Protein AF-A0A7V2VJW3-F1 (afdb_monomer)

Secondary structure (DSSP, 8-state):
-HHHHHHHH-TTTTSSS-HHHHHHHHHHHHHHHTT--PPP----PPPP-----------------------------HHHHHHHHHHHHHHHTT-EEESSPPPEEPTTS-EE--SEEEEETTEEEEEEE--S-S-HHHHHHHHHHHHHHHTSEEEEEESSHHHHHHHHHHHHHHHTTS-EEEEEEETTGGG--SS----EEEEE--

Solvent-accessible surface area (backbone atoms only — not comparable to full-atom values): 13023 Å² total; per-residue (Å²): 107,70,70,54,54,48,52,74,76,39,89,67,66,73,82,75,52,53,74,66,58,54,49,54,56,53,52,56,56,57,63,70,66,71,77,80,73,83,85,81,85,84,85,79,85,82,82,88,85,82,89,86,80,87,87,88,82,87,86,83,83,91,75,93,70,96,70,84,68,74,80,71,76,81,75,71,54,71,65,56,55,50,49,52,53,52,48,51,43,41,44,76,70,69,45,54,68,41,75,75,42,74,68,42,70,42,98,88,65,51,74,44,65,50,60,26,31,36,52,56,93,96,42,82,37,56,30,41,69,47,78,78,81,62,57,69,70,61,48,52,53,50,51,50,51,41,28,67,73,47,73,26,47,39,36,41,39,12,72,36,70,70,48,35,56,50,53,50,52,52,51,50,62,70,50,60,82,56,59,36,37,41,33,35,35,29,67,74,71,59,82,69,80,78,91,71,79,73,54,50,77,46,76,46,76,122

Structure (mmCIF, N/CA/C/O backbone):
data_AF-A0A7V2VJW3-F1
#
_entry.id   AF-A0A7V2VJW3-F1
#
loop_
_atom_site.group_PDB
_atom_site.id
_atom_site.type_symbol
_atom_site.label_atom_id
_atom_site.label_alt_id
_atom_site.label_comp_id
_atom_site.label_asym_id
_atom_site.label_entity_id
_atom_site.label_seq_id
_atom_site.pdbx_PDB_ins_code
_atom_site.Cartn_x
_atom_site.Cartn_y
_atom_site.Cartn_z
_atom_site.occupancy
_atom_site.B_iso_or_equiv
_atom_site.auth_seq_id
_atom_site.auth_comp_id
_atom_site.auth_asym_id
_atom_site.auth_atom_id
_atom_site.pdbx_PDB_model_num
ATOM 1 N N . GLU A 1 1 ? 28.016 -28.783 -0.903 1.00 55.16 1 GLU A N 1
ATOM 2 C CA . GLU A 1 1 ? 29.366 -29.259 -1.292 1.00 55.16 1 GLU A CA 1
ATOM 3 C C . GLU A 1 1 ? 30.534 -28.513 -0.651 1.00 55.16 1 GLU A C 1
ATOM 5 O O . GLU A 1 1 ? 31.214 -29.123 0.153 1.00 55.16 1 GLU A O 1
ATOM 10 N N . GLU A 1 2 ? 30.824 -27.236 -0.925 1.00 49.72 2 GLU A N 1
ATOM 11 C CA . GLU A 1 2 ? 32.024 -26.591 -0.331 1.00 49.72 2 GLU A CA 1
ATOM 12 C C . GLU A 1 2 ? 31.838 -26.162 1.141 1.00 49.72 2 GLU A C 1
ATOM 14 O O . GLU A 1 2 ? 32.773 -26.220 1.934 1.00 49.72 2 GLU A O 1
ATOM 19 N N . VAL A 1 3 ? 30.599 -25.853 1.539 1.00 51.72 3 VAL A N 1
ATOM 20 C CA . VAL A 1 3 ? 30.203 -25.687 2.952 1.00 51.72 3 VAL A CA 1
ATOM 21 C C . VAL A 1 3 ? 30.288 -27.022 3.705 1.00 51.72 3 VAL A C 1
ATOM 23 O O . VAL A 1 3 ? 30.695 -27.053 4.864 1.00 51.72 3 VAL A O 1
ATOM 26 N N . ASP A 1 4 ? 30.002 -28.139 3.029 1.00 52.81 4 ASP A N 1
ATOM 27 C CA . ASP A 1 4 ? 30.165 -29.483 3.598 1.00 52.81 4 ASP A CA 1
ATOM 28 C C . ASP A 1 4 ? 31.645 -29.878 3.691 1.00 52.81 4 ASP A C 1
ATOM 30 O O . ASP A 1 4 ? 32.065 -30.449 4.692 1.00 52.81 4 ASP A O 1
ATOM 34 N N . ARG A 1 5 ? 32.481 -29.477 2.721 1.00 53.25 5 ARG A N 1
ATOM 35 C CA . ARG A 1 5 ? 33.945 -29.642 2.801 1.00 53.25 5 ARG A CA 1
ATOM 36 C C . ARG A 1 5 ? 34.569 -28.818 3.935 1.00 53.25 5 ARG A C 1
ATOM 38 O O . ARG A 1 5 ? 35.512 -29.291 4.567 1.00 53.25 5 ARG A O 1
ATOM 45 N N . LEU A 1 6 ? 34.041 -27.626 4.232 1.00 51.75 6 LEU A N 1
ATOM 46 C CA . LEU A 1 6 ? 34.474 -26.807 5.376 1.00 51.75 6 LEU A CA 1
ATOM 47 C C . LEU A 1 6 ? 34.049 -27.408 6.724 1.00 51.75 6 LEU A C 1
ATOM 49 O O . LEU A 1 6 ? 34.832 -27.376 7.671 1.00 51.75 6 LEU A O 1
ATOM 53 N N . ARG A 1 7 ? 32.865 -28.032 6.798 1.00 52.97 7 ARG A N 1
ATOM 54 C CA . ARG A 1 7 ? 32.412 -28.770 7.992 1.00 52.97 7 ARG A CA 1
ATOM 55 C C . ARG A 1 7 ? 33.291 -29.981 8.312 1.00 52.97 7 ARG A C 1
ATOM 57 O O . ARG A 1 7 ? 33.519 -30.259 9.483 1.00 52.97 7 ARG A O 1
ATOM 64 N N . VAL A 1 8 ? 33.815 -30.666 7.293 1.00 55.94 8 VAL A N 1
ATOM 65 C CA . VAL A 1 8 ? 34.663 -31.861 7.466 1.00 55.94 8 VAL A CA 1
ATOM 66 C C . VAL A 1 8 ? 36.095 -31.518 7.910 1.00 55.94 8 VAL A C 1
ATOM 68 O O . VAL A 1 8 ? 36.718 -32.313 8.606 1.00 55.94 8 VAL A O 1
ATOM 71 N N . ARG A 1 9 ? 36.637 -30.343 7.550 1.00 52.22 9 ARG A N 1
ATOM 72 C CA . ARG A 1 9 ? 38.047 -29.989 7.832 1.00 52.22 9 ARG A CA 1
ATOM 73 C C . ARG A 1 9 ? 38.302 -29.218 9.128 1.00 52.22 9 ARG A C 1
ATOM 75 O O . ARG A 1 9 ? 39.445 -29.186 9.574 1.00 52.22 9 ARG A O 1
ATOM 82 N N . SER A 1 10 ? 37.305 -28.579 9.735 1.00 51.12 10 SER A N 1
ATOM 83 C CA . SER A 1 10 ? 37.481 -27.886 11.021 1.00 51.12 10 SER A CA 1
ATOM 84 C C . SER A 1 10 ? 36.132 -27.655 11.704 1.00 51.12 10 SER A C 1
ATOM 86 O O . SER A 1 10 ? 35.443 -26.689 11.368 1.00 51.12 10 SER A O 1
ATOM 88 N N . PRO A 1 11 ? 35.752 -28.483 12.695 1.00 52.34 11 PRO A N 1
ATOM 89 C CA . PRO A 1 11 ? 34.442 -28.395 13.345 1.00 52.34 11 PRO A CA 1
ATOM 90 C C . PRO A 1 11 ? 34.218 -27.097 14.148 1.00 52.34 11 PRO A C 1
ATOM 92 O O . PRO A 1 11 ? 33.117 -26.868 14.634 1.00 52.34 11 PRO A O 1
ATOM 95 N N . GLN A 1 12 ? 35.223 -26.218 14.253 1.00 54.41 12 GLN A N 1
ATOM 96 C CA . GLN A 1 12 ? 35.145 -24.927 14.951 1.00 54.41 12 GLN A CA 1
ATOM 97 C C . GLN A 1 12 ? 35.196 -23.697 14.013 1.00 54.41 12 GLN A C 1
ATOM 99 O O . GLN A 1 12 ? 35.083 -22.565 14.473 1.00 54.41 12 GLN A O 1
ATOM 104 N N . GLY A 1 13 ? 35.319 -23.879 12.690 1.00 53.09 13 GLY A N 1
ATOM 105 C CA . GLY A 1 13 ? 35.619 -22.778 11.756 1.00 53.09 13 GLY A CA 1
ATOM 106 C C . GLY A 1 13 ? 34.454 -21.850 11.378 1.00 53.09 13 GLY A C 1
ATOM 107 O O . GLY A 1 13 ? 34.692 -20.773 10.842 1.00 53.09 13 GLY A O 1
ATOM 108 N N . LEU A 1 14 ? 33.200 -22.234 11.648 1.00 53.62 14 LEU A N 1
ATOM 109 C CA . LEU A 1 14 ? 32.018 -21.424 11.295 1.00 53.62 14 LEU A CA 1
ATOM 110 C C . LEU A 1 14 ? 31.502 -20.546 12.444 1.00 53.62 14 LEU A C 1
ATOM 112 O O . LEU A 1 14 ? 30.757 -19.608 12.187 1.00 53.62 14 LEU A O 1
ATOM 116 N N . ALA A 1 15 ? 31.917 -20.810 13.687 1.00 54.72 15 ALA A N 1
ATOM 117 C CA . ALA A 1 15 ? 31.551 -19.994 14.849 1.00 54.72 15 ALA A CA 1
ATOM 118 C C . ALA A 1 15 ? 32.454 -18.757 15.025 1.00 54.72 15 ALA A C 1
ATOM 120 O O . ALA A 1 15 ? 32.106 -17.838 15.758 1.00 54.72 15 ALA A O 1
ATOM 121 N N . ALA A 1 16 ? 33.607 -18.726 14.347 1.00 56.53 16 ALA A N 1
ATOM 122 C CA . ALA A 1 16 ? 34.575 -17.630 14.421 1.00 56.53 16 ALA A CA 1
ATOM 123 C C . ALA A 1 16 ? 34.369 -16.549 13.344 1.00 56.53 16 ALA A C 1
ATOM 125 O O . ALA A 1 16 ? 35.052 -15.526 13.360 1.00 56.53 16 ALA A O 1
ATOM 126 N N . LEU A 1 17 ? 33.457 -16.770 12.391 1.00 60.94 17 LEU A N 1
ATOM 127 C CA . LEU A 1 17 ? 33.179 -15.809 11.330 1.00 60.94 17 LEU A CA 1
ATOM 128 C C . LEU A 1 17 ? 32.019 -14.912 11.739 1.00 60.94 17 LEU A C 1
ATOM 130 O O . LEU A 1 17 ? 30.907 -15.372 11.995 1.00 60.94 17 LEU A O 1
ATOM 134 N N . SER A 1 18 ? 32.279 -13.610 11.762 1.00 63.97 18 SER A N 1
ATOM 135 C CA . SER A 1 18 ? 31.223 -12.622 11.936 1.00 63.97 18 SER A CA 1
ATOM 136 C C . SER A 1 18 ? 30.212 -12.711 10.779 1.00 63.97 18 SER A C 1
ATOM 138 O O . SER A 1 18 ? 30.591 -13.043 9.648 1.00 63.97 18 SER A O 1
ATOM 140 N N . PRO A 1 19 ? 28.935 -12.350 11.004 1.00 60.94 19 PRO A N 1
ATOM 141 C CA . PRO A 1 19 ? 27.907 -12.343 9.958 1.00 60.94 19 PRO A CA 1
ATOM 142 C C . PRO A 1 19 ? 28.321 -11.589 8.681 1.00 60.94 19 PRO A C 1
ATOM 14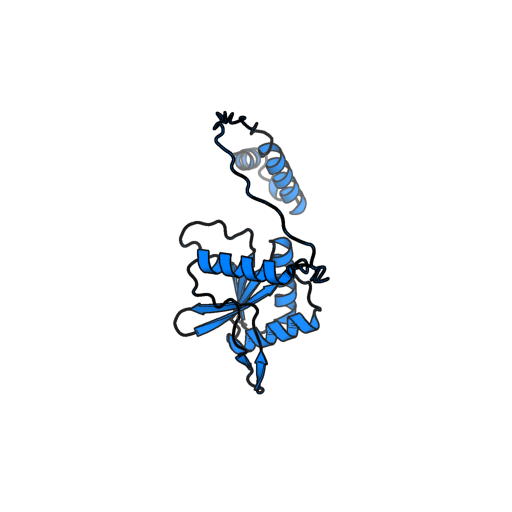4 O O . PRO A 1 19 ? 27.958 -11.982 7.574 1.00 60.94 19 PRO A O 1
ATOM 147 N N . ARG A 1 20 ? 29.158 -10.552 8.820 1.00 61.50 20 ARG A N 1
ATOM 148 C CA . ARG A 1 20 ? 29.709 -9.773 7.703 1.00 61.50 20 ARG A CA 1
ATOM 149 C C . ARG A 1 20 ? 30.693 -10.572 6.842 1.00 61.50 20 ARG A C 1
ATOM 151 O O . ARG A 1 20 ? 30.644 -10.486 5.622 1.00 61.50 20 ARG A O 1
ATOM 158 N N . GLN A 1 21 ? 31.539 -11.398 7.455 1.00 63.75 21 GLN A N 1
ATOM 159 C CA . GLN A 1 21 ? 32.491 -12.248 6.728 1.00 63.75 21 GLN A CA 1
ATOM 160 C C . GLN A 1 21 ? 31.788 -13.372 5.960 1.00 63.75 21 GLN A C 1
ATOM 162 O O . GLN A 1 21 ? 32.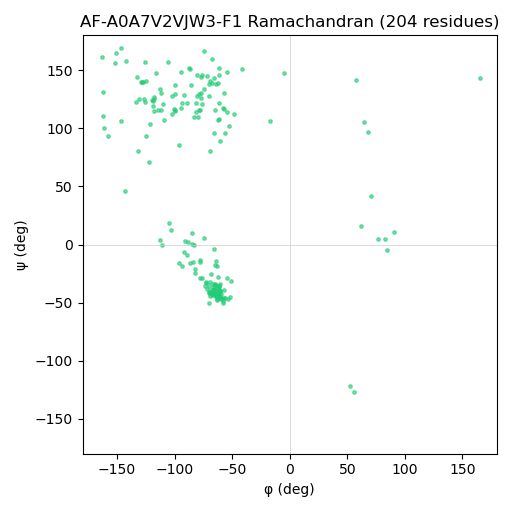232 -13.757 4.880 1.00 63.75 21 GLN A O 1
ATOM 167 N N . ILE A 1 22 ? 30.667 -13.869 6.491 1.00 63.50 22 ILE A N 1
ATOM 168 C CA . ILE A 1 22 ? 29.818 -14.845 5.798 1.00 63.50 22 ILE A CA 1
ATOM 169 C C . ILE A 1 22 ? 29.161 -14.192 4.574 1.00 63.50 22 ILE A C 1
ATOM 171 O O . ILE A 1 22 ? 29.177 -14.776 3.490 1.00 63.50 22 ILE A O 1
ATOM 175 N N . ALA A 1 23 ? 28.650 -12.966 4.717 1.00 59.38 23 ALA A N 1
ATOM 176 C CA . ALA A 1 23 ? 28.065 -12.212 3.609 1.00 59.38 23 ALA A CA 1
ATOM 177 C C . ALA A 1 23 ? 29.085 -11.945 2.484 1.00 59.38 23 ALA A C 1
ATOM 179 O O . ALA A 1 23 ? 28.797 -12.224 1.318 1.00 59.38 23 ALA A O 1
ATOM 180 N N . ASP A 1 24 ? 30.303 -11.511 2.822 1.00 62.59 24 ASP A N 1
ATOM 181 C CA . ASP A 1 24 ? 31.367 -11.259 1.838 1.00 62.59 24 ASP A CA 1
ATOM 182 C C . ASP A 1 24 ? 31.760 -12.520 1.050 1.00 62.59 24 ASP A C 1
ATOM 184 O O . ASP A 1 24 ? 32.062 -12.449 -0.146 1.00 62.59 24 ASP A O 1
ATOM 188 N N . LEU A 1 25 ? 31.739 -13.689 1.697 1.00 65.94 25 LEU A N 1
ATOM 189 C CA . LEU A 1 25 ? 32.038 -14.967 1.050 1.00 65.94 25 LEU A CA 1
ATOM 190 C C . LEU A 1 25 ? 30.967 -15.342 0.009 1.00 65.94 25 LEU A C 1
ATOM 192 O O . LEU A 1 25 ? 31.290 -15.836 -1.074 1.00 65.94 25 LEU A O 1
ATOM 196 N N . VAL A 1 26 ? 29.695 -15.077 0.319 1.00 62.69 26 VAL A N 1
ATOM 197 C CA . VAL A 1 26 ? 28.559 -15.336 -0.580 1.00 62.69 26 VAL A CA 1
ATOM 198 C C . VAL A 1 26 ? 28.582 -14.382 -1.779 1.00 62.69 26 VAL A C 1
ATOM 200 O O . VAL A 1 26 ? 28.410 -14.827 -2.917 1.00 62.69 26 VAL A O 1
ATOM 203 N N . ILE A 1 27 ? 28.883 -13.100 -1.550 1.00 66.75 27 ILE A N 1
ATOM 204 C CA . ILE A 1 27 ? 28.949 -12.070 -2.600 1.00 66.75 27 ILE A CA 1
ATOM 205 C C . ILE A 1 27 ? 30.045 -12.390 -3.629 1.00 66.75 27 ILE A C 1
ATOM 207 O O . ILE A 1 27 ? 29.788 -12.358 -4.835 1.00 66.75 27 ILE A O 1
ATOM 211 N N . ARG A 1 28 ? 31.250 -12.786 -3.190 1.00 57.19 28 ARG A N 1
ATOM 212 C CA . ARG A 1 28 ? 32.343 -13.143 -4.119 1.00 57.19 28 ARG A CA 1
ATOM 213 C C . ARG A 1 28 ? 31.998 -14.336 -5.013 1.00 57.19 28 ARG A C 1
ATOM 215 O O . ARG A 1 28 ? 32.378 -14.358 -6.181 1.00 57.19 28 ARG A O 1
ATOM 222 N N . LYS A 1 29 ? 31.253 -15.322 -4.503 1.00 53.97 29 LYS A N 1
ATOM 223 C CA . LYS A 1 29 ? 30.859 -16.507 -5.285 1.00 53.97 29 LYS A CA 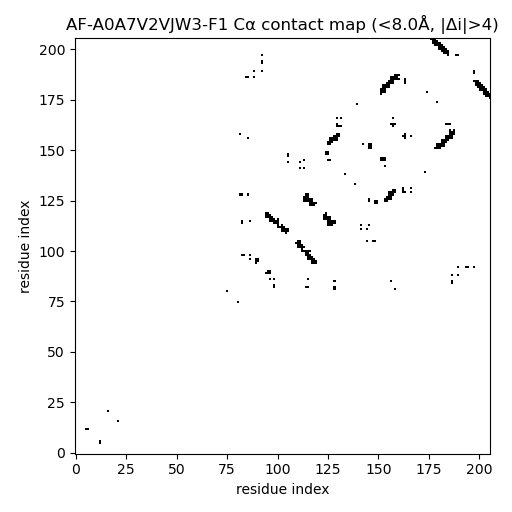1
ATOM 224 C C . LYS A 1 29 ? 29.785 -16.194 -6.330 1.00 53.97 29 LYS A C 1
ATOM 226 O O . LYS A 1 29 ? 29.806 -16.791 -7.406 1.00 53.97 29 LYS A O 1
ATOM 231 N N . ALA A 1 30 ? 28.887 -15.250 -6.044 1.00 53.22 30 ALA A N 1
ATOM 232 C CA . ALA A 1 30 ? 27.904 -14.771 -7.014 1.00 53.22 30 ALA A CA 1
ATOM 233 C C . ALA A 1 30 ? 28.578 -14.038 -8.188 1.00 53.22 30 ALA A C 1
ATOM 235 O O . ALA A 1 30 ? 28.223 -14.279 -9.339 1.00 53.22 30 ALA A O 1
ATOM 236 N N . ALA A 1 31 ? 29.621 -13.243 -7.920 1.00 49.44 31 ALA A N 1
ATOM 237 C CA . ALA A 1 31 ? 30.374 -12.534 -8.957 1.00 49.44 31 ALA A CA 1
ATOM 238 C C . ALA A 1 31 ? 31.127 -13.476 -9.922 1.00 49.44 31 ALA A C 1
ATOM 240 O O . ALA A 1 31 ? 31.192 -13.206 -11.119 1.00 49.44 31 ALA A O 1
ATOM 241 N N . HIS A 1 32 ? 31.632 -14.620 -9.442 1.00 49.03 32 HIS A N 1
ATOM 242 C CA . HIS A 1 32 ? 32.326 -15.605 -10.288 1.00 49.03 32 HIS A CA 1
ATOM 243 C C . HIS A 1 32 ? 31.401 -16.489 -11.143 1.00 49.03 32 HIS A C 1
ATOM 245 O O . HIS A 1 32 ? 31.885 -17.152 -12.058 1.00 49.03 32 HIS A O 1
ATOM 251 N N . ARG A 1 33 ? 30.086 -16.519 -10.880 1.00 47.19 33 ARG A N 1
ATOM 252 C CA . ARG A 1 33 ? 29.124 -17.274 -11.709 1.00 47.19 33 ARG A CA 1
ATOM 253 C C . ARG A 1 33 ? 28.595 -16.486 -12.909 1.00 47.19 33 ARG A C 1
ATOM 255 O O . ARG A 1 33 ? 28.070 -17.101 -13.831 1.00 47.19 33 ARG A O 1
ATOM 262 N N . SER A 1 34 ? 28.764 -15.166 -12.929 1.00 45.84 34 SER A N 1
ATOM 263 C CA . SER A 1 34 ? 28.166 -14.292 -13.949 1.00 45.84 34 SER A CA 1
ATOM 264 C C . SER A 1 34 ? 29.042 -14.043 -15.185 1.00 45.84 34 SER A C 1
ATOM 266 O O . SER A 1 34 ? 28.630 -13.303 -16.070 1.00 45.84 34 SER A O 1
ATOM 268 N N . THR A 1 35 ? 30.229 -14.650 -15.294 1.00 42.62 35 THR A N 1
ATOM 269 C CA . THR A 1 35 ? 31.164 -14.412 -16.417 1.00 42.62 35 THR A CA 1
ATOM 270 C C . THR A 1 35 ? 31.195 -15.514 -17.481 1.00 42.62 35 THR A C 1
ATOM 272 O O . THR A 1 35 ? 32.060 -15.495 -18.351 1.00 42.62 35 THR A O 1
ATOM 275 N N . SER A 1 36 ? 30.242 -16.451 -17.482 1.00 41.31 36 SER A N 1
ATOM 276 C CA . SER A 1 36 ? 30.166 -17.519 -18.491 1.00 41.31 36 SER A CA 1
ATOM 277 C C . SER A 1 36 ? 28.828 -17.522 -19.233 1.00 41.31 36 SER A C 1
ATOM 279 O O . SER A 1 36 ? 28.016 -18.427 -19.063 1.00 41.31 36 SER A O 1
ATOM 281 N N . SER A 1 37 ? 28.599 -16.525 -20.085 1.00 35.69 37 SER A N 1
ATOM 282 C CA . SER A 1 37 ? 27.633 -16.642 -21.183 1.00 35.69 37 SER A CA 1
ATOM 283 C C . SER A 1 37 ? 27.970 -15.616 -22.261 1.00 35.69 37 SER A C 1
ATOM 285 O O . SER A 1 37 ? 27.562 -14.459 -22.185 1.00 35.69 37 SER A O 1
ATOM 287 N N . ALA A 1 38 ? 28.750 -16.033 -23.255 1.00 38.34 38 ALA A N 1
ATOM 288 C CA . ALA A 1 38 ? 28.971 -15.250 -24.464 1.00 38.34 38 ALA A CA 1
ATOM 289 C C . ALA A 1 38 ? 27.664 -15.165 -25.285 1.00 38.34 38 ALA A C 1
ATOM 291 O O . ALA A 1 38 ? 26.962 -16.173 -25.398 1.00 38.34 38 ALA A O 1
ATOM 292 N N . PRO A 1 39 ? 27.318 -14.008 -25.874 1.00 37.09 39 PRO A N 1
ATOM 293 C CA . PRO A 1 39 ? 26.146 -13.896 -26.732 1.00 37.09 39 PRO A CA 1
ATOM 294 C C . PRO A 1 39 ? 26.430 -14.448 -28.139 1.00 37.09 39 PRO A C 1
ATOM 296 O O . PRO A 1 39 ? 27.404 -14.077 -28.792 1.00 37.09 39 PRO A O 1
ATOM 299 N N . VAL A 1 40 ? 25.543 -15.324 -28.614 1.00 37.47 40 VAL A N 1
ATOM 300 C CA . VAL A 1 40 ? 25.476 -15.795 -30.006 1.00 37.47 40 VAL A CA 1
ATOM 301 C C . VAL A 1 40 ? 24.824 -14.699 -30.866 1.00 37.47 40 VAL A C 1
ATOM 303 O O . VAL A 1 40 ? 23.717 -14.273 -30.531 1.00 37.47 40 VAL A O 1
ATOM 306 N N . PRO A 1 41 ? 25.433 -14.233 -31.974 1.00 38.06 41 PRO A N 1
ATOM 307 C CA . PRO A 1 41 ? 24.783 -13.278 -32.865 1.00 38.06 41 PRO A CA 1
ATOM 308 C C . PRO A 1 41 ? 23.780 -13.994 -33.781 1.00 38.06 41 PRO A C 1
ATOM 310 O O . PRO A 1 41 ? 24.155 -14.807 -34.627 1.00 38.06 41 PRO A O 1
ATOM 313 N N . ILE A 1 42 ? 22.492 -13.672 -33.638 1.00 36.81 42 ILE A N 1
ATOM 314 C CA . ILE A 1 42 ? 21.457 -14.076 -34.597 1.00 36.81 42 ILE A CA 1
ATOM 315 C C . ILE A 1 42 ? 21.497 -13.104 -35.780 1.00 36.81 42 ILE A C 1
ATOM 31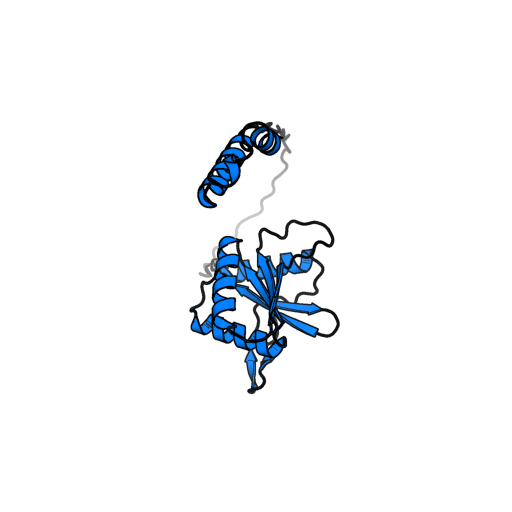7 O O . ILE A 1 42 ? 21.209 -11.916 -35.655 1.00 36.81 42 ILE A O 1
ATOM 321 N N . ARG A 1 43 ? 21.874 -13.643 -36.939 1.00 35.47 43 ARG A N 1
ATOM 322 C CA . ARG A 1 43 ? 21.889 -12.990 -38.249 1.00 35.47 43 ARG A CA 1
ATOM 323 C C . ARG A 1 43 ? 20.484 -13.064 -38.855 1.00 35.47 43 ARG A C 1
ATOM 325 O O . ARG A 1 43 ? 20.050 -14.142 -39.248 1.00 35.47 43 ARG A O 1
ATOM 332 N N . MET A 1 44 ? 19.779 -11.936 -38.938 1.00 34.25 44 MET A N 1
ATOM 333 C CA . MET A 1 44 ? 18.556 -11.808 -39.739 1.00 34.25 44 MET A CA 1
ATOM 334 C C . MET A 1 44 ? 18.880 -11.072 -41.038 1.00 34.25 44 MET A C 1
ATOM 336 O O . MET A 1 44 ? 19.204 -9.887 -41.030 1.00 34.25 44 MET A O 1
ATOM 340 N N . GLU A 1 45 ? 18.800 -11.791 -42.155 1.00 32.12 45 GLU A N 1
ATOM 341 C CA . GLU A 1 45 ? 18.861 -11.207 -43.492 1.00 32.12 45 GLU A CA 1
ATOM 342 C C . GLU A 1 45 ? 17.485 -10.644 -43.871 1.00 32.12 45 GLU A C 1
ATOM 344 O O . GLU A 1 45 ? 16.494 -11.373 -43.913 1.00 32.12 45 GLU A O 1
ATOM 349 N N . ALA A 1 46 ? 17.424 -9.345 -44.164 1.00 33.94 46 ALA A N 1
ATOM 350 C CA . ALA A 1 46 ? 16.263 -8.710 -44.775 1.00 33.94 46 ALA A CA 1
ATOM 351 C C . ALA A 1 46 ? 16.461 -8.670 -46.298 1.00 33.94 46 ALA A C 1
ATOM 353 O O . ALA A 1 46 ? 17.394 -8.042 -46.797 1.00 33.94 46 ALA A O 1
ATOM 354 N N . ARG A 1 47 ? 15.580 -9.349 -47.044 1.00 34.09 47 ARG A N 1
ATOM 355 C CA . ARG A 1 47 ? 15.462 -9.194 -48.502 1.00 34.09 47 ARG A CA 1
ATOM 356 C C . ARG A 1 47 ? 14.517 -8.034 -48.857 1.00 34.09 47 ARG A C 1
ATOM 358 O O . ARG A 1 47 ? 13.590 -7.760 -48.094 1.00 34.09 47 ARG A O 1
ATOM 365 N N . PRO A 1 48 ? 14.731 -7.370 -50.008 1.00 40.31 48 PRO A N 1
ATOM 366 C CA . PRO A 1 48 ? 14.119 -6.087 -50.333 1.00 40.31 48 PRO A CA 1
ATOM 367 C C . PRO A 1 48 ? 12.753 -6.251 -51.010 1.00 40.31 48 PRO A C 1
ATOM 369 O O . PRO A 1 48 ? 12.522 -7.215 -51.742 1.00 40.31 48 PRO A O 1
ATOM 372 N N . ARG A 1 49 ? 11.869 -5.265 -50.831 1.00 34.72 49 ARG A N 1
ATOM 373 C CA . ARG A 1 49 ? 10.676 -5.085 -51.668 1.00 34.72 49 ARG A CA 1
ATOM 374 C C . ARG A 1 49 ? 10.851 -3.841 -52.531 1.00 34.72 49 ARG A C 1
ATOM 376 O O . ARG A 1 49 ? 11.077 -2.750 -52.020 1.00 34.72 49 ARG A O 1
ATOM 383 N N . ALA A 1 50 ? 10.791 -4.060 -53.839 1.00 32.97 50 ALA A N 1
ATOM 384 C CA . ALA A 1 50 ? 10.884 -3.045 -54.870 1.00 32.97 50 ALA A CA 1
ATOM 385 C C . ALA A 1 50 ? 9.550 -2.306 -55.082 1.00 32.97 50 ALA A C 1
ATOM 387 O O . ALA A 1 50 ? 8.476 -2.888 -54.946 1.00 32.97 50 ALA A O 1
ATOM 388 N N . ALA A 1 51 ? 9.731 -1.026 -55.410 1.00 34.47 51 ALA A N 1
ATOM 389 C CA . ALA A 1 51 ? 8.945 -0.043 -56.156 1.00 34.47 51 ALA A CA 1
ATOM 390 C C . ALA A 1 51 ? 7.629 -0.433 -56.858 1.00 34.47 51 ALA A C 1
ATOM 392 O O . ALA A 1 51 ? 7.520 -1.505 -57.446 1.00 34.47 51 ALA A O 1
ATOM 393 N N . LEU A 1 52 ? 6.722 0.557 -56.882 1.00 38.97 52 LEU A N 1
ATOM 394 C CA . LEU A 1 52 ? 5.868 1.083 -57.975 1.00 38.97 52 LEU A CA 1
ATOM 395 C C . LEU A 1 52 ? 4.778 1.945 -57.296 1.00 38.97 52 LEU A C 1
ATOM 397 O O . LEU A 1 52 ? 4.307 1.582 -56.226 1.00 38.97 52 LEU A O 1
ATOM 401 N N . ASP A 1 53 ? 4.281 3.066 -57.798 1.00 29.86 53 ASP A N 1
ATOM 402 C CA . ASP A 1 53 ? 4.688 4.011 -58.828 1.00 29.86 53 ASP A CA 1
ATOM 403 C C . ASP A 1 53 ? 3.851 5.283 -58.577 1.00 29.86 53 ASP A C 1
ATOM 405 O O . ASP A 1 53 ? 2.835 5.269 -57.879 1.00 29.86 53 ASP A O 1
ATOM 409 N N . ARG A 1 54 ? 4.332 6.374 -59.153 1.00 36.03 54 ARG A N 1
ATOM 410 C CA . ARG A 1 54 ? 3.783 7.724 -59.279 1.00 36.03 54 ARG A CA 1
ATOM 411 C C . ARG A 1 54 ? 2.284 7.766 -59.598 1.00 36.03 54 ARG A C 1
ATOM 413 O O . ARG A 1 54 ? 1.804 6.959 -60.379 1.00 36.03 54 ARG A O 1
ATOM 420 N N . THR A 1 55 ? 1.599 8.823 -59.157 1.00 35.19 55 THR A N 1
ATOM 421 C CA . THR A 1 55 ? 1.088 9.885 -60.053 1.00 35.19 55 THR A CA 1
ATOM 422 C C . THR A 1 55 ? 0.762 11.133 -59.223 1.00 35.19 55 THR A C 1
ATOM 424 O O . THR A 1 55 ? 0.131 11.045 -58.174 1.00 35.19 55 THR A O 1
ATOM 427 N N . ALA A 1 56 ? 1.248 12.280 -59.693 1.00 33.78 56 ALA A N 1
ATOM 428 C CA . ALA A 1 56 ? 0.993 13.620 -59.180 1.00 33.78 56 ALA A CA 1
ATOM 429 C C . ALA A 1 56 ? -0.171 14.272 -59.942 1.00 33.78 56 ALA A C 1
ATOM 431 O O . ALA A 1 56 ? -0.270 14.048 -61.145 1.00 33.78 56 ALA A O 1
ATOM 432 N N . CYS A 1 57 ? -0.952 15.127 -59.274 1.00 32.38 57 CYS A N 1
ATOM 433 C CA . CYS A 1 57 ? -1.728 16.207 -59.893 1.00 32.38 57 CYS A CA 1
ATOM 434 C C . CYS A 1 57 ? -1.795 17.405 -58.929 1.00 32.38 57 CYS A C 1
ATOM 436 O O . CYS A 1 57 ? -2.480 17.350 -57.914 1.00 32.38 57 CYS A O 1
ATOM 438 N N . ASP A 1 58 ? -1.018 18.419 -59.301 1.00 31.02 58 ASP A N 1
ATOM 439 C CA . ASP A 1 58 ? -1.273 19.861 -59.313 1.00 31.02 58 ASP A CA 1
ATOM 440 C C . ASP A 1 58 ? -1.663 20.691 -58.080 1.00 31.02 58 ASP A C 1
ATOM 442 O O . ASP A 1 58 ? -2.430 20.334 -57.190 1.00 31.02 58 ASP A O 1
ATOM 446 N N . GLU A 1 59 ? -1.052 21.872 -58.131 1.00 39.88 59 GLU A N 1
ATOM 447 C CA . GLU A 1 59 ? -0.961 22.980 -57.200 1.00 39.88 59 GLU A CA 1
ATOM 448 C C . GLU A 1 59 ? -2.243 23.826 -57.147 1.00 39.88 59 GLU A C 1
ATOM 450 O O . GLU A 1 59 ? -2.857 24.088 -58.178 1.00 39.88 59 GLU A O 1
ATOM 455 N N . ALA A 1 60 ? -2.573 24.358 -55.965 1.00 33.38 60 ALA A N 1
ATOM 456 C CA . ALA A 1 60 ? -3.174 25.688 -55.831 1.00 33.38 60 ALA A CA 1
ATOM 457 C C . ALA A 1 60 ? -3.047 26.219 -54.388 1.00 33.38 60 ALA A C 1
ATOM 459 O O . ALA A 1 60 ? -3.677 25.733 -53.456 1.00 33.38 60 ALA A O 1
ATOM 460 N N . GLU A 1 61 ? -2.210 27.247 -54.271 1.00 35.50 61 GLU A N 1
ATOM 461 C CA . GLU A 1 61 ? -2.370 28.462 -53.463 1.00 35.50 61 GLU A CA 1
ATOM 462 C C . GLU A 1 61 ? -2.429 28.416 -51.919 1.00 35.50 61 GLU A C 1
ATOM 464 O O . GLU A 1 61 ? -3.420 28.140 -51.249 1.00 35.50 61 GLU A O 1
ATOM 469 N N . VAL A 1 62 ? -1.287 28.862 -51.390 1.00 41.28 62 VAL A N 1
ATOM 470 C CA . VAL A 1 62 ? -0.999 29.610 -50.161 1.00 41.28 62 VAL A CA 1
ATOM 471 C C . VAL A 1 62 ? -2.203 30.310 -49.507 1.00 41.28 62 VAL A C 1
ATOM 473 O O . VAL A 1 62 ? -2.602 31.409 -49.884 1.00 41.28 62 VAL A O 1
ATOM 476 N N . GLY A 1 63 ? -2.659 29.739 -48.392 1.00 34.00 63 GLY A N 1
ATOM 477 C CA . GLY A 1 63 ? -3.416 30.425 -47.348 1.00 34.00 63 GLY A CA 1
ATOM 478 C C . GLY A 1 63 ? -2.717 30.233 -46.006 1.00 34.00 63 GLY A C 1
ATOM 479 O O . GLY A 1 63 ? -2.915 29.231 -45.326 1.00 34.00 63 GLY A O 1
ATOM 480 N N . VAL A 1 64 ? -1.854 31.181 -45.638 1.00 46.97 64 VAL A N 1
ATOM 481 C CA . VAL A 1 64 ? -1.176 31.230 -44.337 1.00 46.97 64 VAL A CA 1
ATOM 482 C C . VAL A 1 64 ? -2.219 31.362 -43.226 1.00 46.97 64 VAL A C 1
ATOM 484 O O . VAL A 1 64 ? -2.768 32.438 -43.011 1.00 46.97 64 VAL A O 1
ATOM 487 N N . LEU A 1 65 ? -2.432 30.293 -42.461 1.00 45.09 65 LEU A N 1
ATOM 488 C CA . LEU A 1 65 ? -2.977 30.378 -41.111 1.00 45.09 65 LEU A CA 1
ATOM 489 C C . LEU A 1 65 ? -1.968 29.759 -40.146 1.00 45.09 65 LEU A C 1
ATOM 491 O O . LEU A 1 65 ? -1.785 28.547 -40.064 1.00 45.09 65 LEU A O 1
ATOM 495 N N . LYS A 1 66 ? -1.275 30.655 -39.435 1.00 45.66 66 LYS A N 1
ATOM 496 C CA . LYS A 1 66 ? -0.472 30.364 -38.248 1.00 45.66 66 LYS A CA 1
ATOM 497 C C . LYS A 1 66 ? -1.334 29.598 -37.245 1.00 45.66 66 LYS A C 1
ATOM 499 O O . LYS A 1 66 ? -2.132 30.185 -36.526 1.00 45.66 66 LYS A O 1
ATOM 504 N N . GLY A 1 67 ? -1.120 28.295 -37.197 1.00 40.66 67 GLY A N 1
ATOM 505 C 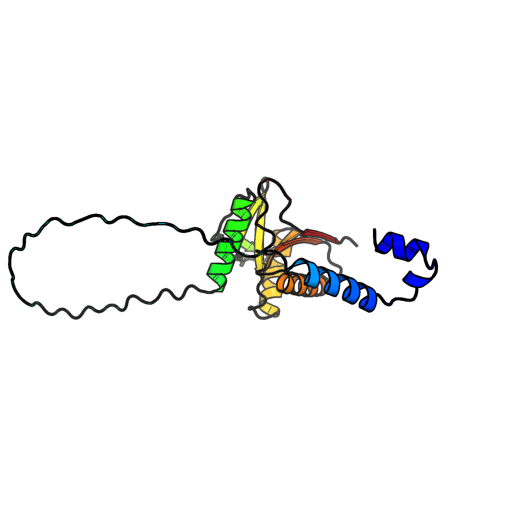CA . GLY A 1 67 ? -1.678 27.390 -36.205 1.00 40.66 67 GLY A CA 1
ATOM 506 C C . GLY A 1 67 ? -0.653 26.326 -35.848 1.00 40.66 67 GLY A C 1
ATOM 507 O O . GLY A 1 67 ? -0.974 25.145 -35.829 1.00 40.66 67 GLY A O 1
ATOM 508 N N . GLN A 1 68 ? 0.600 26.727 -35.607 1.00 35.25 68 GLN A N 1
ATOM 509 C CA . GLN A 1 68 ? 1.531 25.885 -34.860 1.00 35.25 68 GLN A CA 1
ATOM 510 C C . GLN A 1 68 ? 1.044 25.857 -33.411 1.00 35.25 68 GLN A C 1
ATOM 512 O O . GLN A 1 68 ? 1.520 26.603 -32.561 1.00 35.25 68 GLN A O 1
ATOM 517 N N . SER A 1 69 ? 0.045 25.018 -33.152 1.00 40.56 69 SER A N 1
ATOM 518 C CA . SER A 1 69 ? -0.148 24.474 -31.819 1.00 40.56 69 SER A CA 1
ATOM 519 C C . SER A 1 69 ? 1.091 23.619 -31.562 1.00 40.56 69 SER A C 1
ATOM 521 O O . SER A 1 69 ? 1.311 22.665 -32.316 1.00 40.56 69 SER A O 1
ATOM 523 N N . PRO A 1 70 ? 1.953 23.947 -30.585 1.00 43.25 70 PRO A N 1
ATOM 524 C CA . PRO A 1 70 ? 2.984 23.007 -30.205 1.00 43.25 70 PRO A CA 1
ATOM 525 C C . PRO A 1 70 ? 2.244 21.765 -29.714 1.00 43.25 70 PRO A C 1
ATOM 527 O O . PRO A 1 70 ? 1.407 21.850 -28.814 1.00 43.25 70 PRO A O 1
ATOM 530 N N . VAL A 1 71 ? 2.509 20.625 -30.353 1.00 47.06 71 VAL A N 1
ATOM 531 C CA . VAL A 1 71 ? 2.241 19.315 -29.767 1.00 47.06 71 VAL A CA 1
ATOM 532 C C . VAL A 1 71 ? 3.019 19.339 -28.461 1.00 47.06 71 VAL A C 1
ATOM 534 O O . VAL A 1 71 ? 4.242 19.209 -28.460 1.00 47.06 71 VAL A O 1
ATOM 537 N N . ALA A 1 72 ? 2.323 19.681 -27.376 1.00 47.28 72 ALA A N 1
ATOM 538 C CA . ALA A 1 72 ? 2.879 19.668 -26.045 1.00 47.28 72 ALA A CA 1
ATOM 539 C C . ALA A 1 72 ? 3.416 18.256 -25.868 1.00 47.28 72 ALA A C 1
ATOM 541 O O . ALA A 1 72 ? 2.653 17.293 -25.941 1.00 47.28 72 ALA A O 1
ATOM 542 N N . ALA A 1 73 ? 4.736 18.137 -25.748 1.00 42.38 73 ALA A N 1
ATOM 543 C CA . ALA A 1 73 ? 5.348 16.904 -25.313 1.00 42.38 73 ALA A CA 1
ATOM 544 C C . ALA A 1 73 ? 4.578 16.485 -24.060 1.00 42.38 73 ALA A C 1
ATOM 546 O O . ALA A 1 73 ? 4.588 17.215 -23.067 1.00 42.38 73 ALA A O 1
ATOM 547 N N . CYS A 1 74 ? 3.835 15.382 -24.148 1.00 43.44 74 CYS A N 1
ATOM 548 C CA . CYS A 1 74 ? 3.262 14.723 -22.992 1.00 43.44 74 CYS A CA 1
ATOM 549 C C . CYS A 1 74 ? 4.460 14.323 -22.135 1.00 43.44 74 CYS A C 1
ATOM 551 O O . CYS A 1 74 ? 5.068 13.282 -22.358 1.00 43.44 74 CYS A O 1
ATOM 553 N N . GLN A 1 75 ? 4.886 15.215 -21.244 1.00 49.12 75 GLN A N 1
ATOM 554 C CA . GLN A 1 75 ? 5.798 14.864 -20.178 1.00 49.12 75 GLN A CA 1
ATOM 555 C C . GLN A 1 75 ? 4.996 13.908 -19.308 1.00 49.12 75 GLN A C 1
ATOM 557 O O . GLN A 1 75 ? 4.124 14.328 -18.551 1.00 49.12 75 GLN A O 1
ATOM 562 N N . GLU A 1 76 ? 5.191 12.615 -19.547 1.00 58.75 76 GLU A N 1
ATOM 563 C CA . GLU A 1 76 ? 4.624 11.564 -18.721 1.00 58.75 76 GLU A CA 1
ATOM 564 C C . GLU A 1 76 ? 5.129 11.811 -17.300 1.00 58.75 76 GLU A C 1
ATOM 566 O O . GLU A 1 76 ? 6.337 11.859 -17.062 1.00 58.75 76 GLU A O 1
ATOM 571 N N . ASP A 1 77 ? 4.203 12.076 -16.378 1.00 80.88 77 ASP A N 1
ATOM 572 C CA . ASP A 1 77 ? 4.522 12.194 -14.961 1.00 80.88 77 ASP A CA 1
ATOM 573 C C . ASP A 1 77 ? 5.188 10.870 -14.533 1.00 80.88 77 ASP A C 1
ATOM 575 O O . ASP A 1 77 ? 4.534 9.821 -14.618 1.00 80.88 77 ASP A O 1
ATOM 579 N N . PRO A 1 78 ? 6.466 10.874 -14.097 1.00 86.25 78 PRO A N 1
ATOM 580 C CA . PRO A 1 78 ? 7.189 9.652 -13.735 1.00 86.25 78 PRO A CA 1
ATOM 581 C C . PRO A 1 78 ? 6.445 8.814 -12.693 1.00 86.25 78 PRO A C 1
ATOM 583 O O . PRO A 1 78 ? 6.541 7.585 -12.670 1.00 86.25 78 PRO A O 1
ATOM 586 N N . ARG A 1 79 ? 5.656 9.475 -11.841 1.00 89.81 79 ARG A N 1
ATOM 587 C CA . ARG A 1 79 ? 4.827 8.809 -10.849 1.00 89.81 79 ARG A CA 1
ATOM 588 C C . ARG A 1 79 ? 3.632 8.101 -11.482 1.00 89.81 79 ARG A C 1
ATOM 590 O O . ARG A 1 79 ? 3.275 6.999 -11.065 1.00 89.81 79 ARG A O 1
ATOM 597 N N . GLN A 1 80 ? 3.024 8.707 -12.495 1.00 93.12 80 GLN A N 1
ATOM 598 C CA . GLN A 1 80 ? 1.911 8.105 -13.219 1.00 93.12 80 GLN A CA 1
ATOM 599 C C . GLN A 1 80 ? 2.355 6.859 -13.991 1.00 93.12 80 GLN A C 1
ATOM 601 O O . GLN A 1 80 ? 1.637 5.858 -13.997 1.00 93.12 80 GLN A O 1
ATOM 606 N N . GLU A 1 81 ? 3.559 6.872 -14.572 1.00 93.62 81 GLU A N 1
ATOM 607 C CA . GLU A 1 81 ? 4.156 5.672 -15.174 1.00 93.62 81 GLU A CA 1
ATOM 608 C C . GLU A 1 81 ? 4.313 4.554 -14.128 1.00 93.62 81 GLU A C 1
ATOM 610 O O . GLU A 1 81 ? 3.981 3.391 -14.382 1.00 93.62 81 GLU A O 1
ATOM 615 N N . LEU A 1 82 ? 4.764 4.902 -12.920 1.00 94.94 82 LEU A N 1
ATOM 616 C CA . LEU A 1 82 ? 4.934 3.944 -11.833 1.00 94.94 82 LEU A CA 1
ATOM 617 C C . LEU A 1 82 ? 3.602 3.323 -11.388 1.00 94.94 82 LEU A C 1
ATOM 619 O O . LEU A 1 82 ? 3.519 2.099 -11.249 1.00 94.94 82 LEU A O 1
ATOM 623 N N . ILE A 1 83 ? 2.555 4.139 -11.218 1.00 97.00 83 ILE A N 1
ATOM 624 C CA . ILE A 1 83 ? 1.198 3.664 -10.904 1.00 97.00 83 ILE A CA 1
ATOM 625 C C . ILE A 1 83 ? 0.698 2.719 -11.999 1.00 97.00 83 ILE A C 1
ATOM 627 O O . ILE A 1 83 ? 0.187 1.635 -11.708 1.00 97.00 83 ILE A O 1
ATOM 631 N N . GLN A 1 84 ? 0.884 3.094 -13.264 1.00 96.31 84 GLN A N 1
ATOM 632 C CA . GLN A 1 84 ? 0.443 2.297 -14.402 1.00 96.31 84 GLN A CA 1
ATOM 633 C C . GLN A 1 84 ? 1.127 0.921 -14.428 1.00 96.31 84 GLN A C 1
ATOM 635 O O . GLN A 1 84 ? 0.456 -0.100 -14.600 1.00 96.31 84 GLN A O 1
ATOM 640 N N . ARG A 1 85 ? 2.439 0.870 -14.175 1.00 95.25 85 ARG A N 1
ATOM 641 C CA . ARG A 1 85 ? 3.204 -0.385 -14.085 1.00 95.25 85 ARG A CA 1
ATOM 642 C C . ARG A 1 85 ? 2.794 -1.241 -12.885 1.00 95.25 85 ARG A C 1
ATOM 644 O O . ARG A 1 85 ? 2.755 -2.466 -12.996 1.00 95.25 85 ARG A O 1
ATOM 651 N N . ALA A 1 86 ? 2.474 -0.620 -11.751 1.00 95.88 86 ALA A N 1
ATOM 652 C CA . ALA A 1 86 ? 1.950 -1.311 -10.574 1.00 95.88 86 ALA A CA 1
ATOM 653 C C . ALA A 1 86 ? 0.565 -1.923 -10.838 1.00 95.88 86 ALA A C 1
ATOM 655 O O . ALA A 1 86 ? 0.298 -3.061 -10.446 1.00 95.88 86 ALA A O 1
ATOM 656 N N . ALA A 1 87 ? -0.296 -1.217 -11.569 1.00 96.12 87 ALA A N 1
ATOM 657 C CA . ALA A 1 87 ? -1.573 -1.760 -12.009 1.00 96.12 87 ALA A CA 1
ATOM 658 C C . ALA A 1 87 ? -1.393 -2.939 -12.975 1.00 96.12 87 ALA A C 1
ATOM 660 O O . ALA A 1 87 ? -2.061 -3.959 -12.814 1.00 96.12 87 ALA A O 1
ATOM 661 N N . ASP A 1 88 ? -0.472 -2.843 -13.939 1.00 93.56 88 ASP A N 1
ATOM 662 C CA . ASP A 1 88 ? -0.174 -3.941 -14.870 1.00 93.56 88 ASP A CA 1
ATOM 663 C C . ASP A 1 88 ? 0.326 -5.192 -14.138 1.00 93.56 88 ASP A C 1
ATOM 665 O O . ASP A 1 88 ? -0.094 -6.303 -14.461 1.00 93.56 88 ASP A O 1
ATOM 669 N N . LEU A 1 89 ? 1.160 -5.012 -13.109 1.00 91.94 89 LEU A N 1
ATOM 670 C CA . LEU A 1 89 ? 1.594 -6.087 -12.219 1.00 91.94 89 LEU A CA 1
ATOM 671 C C . LEU A 1 89 ? 0.405 -6.787 -11.544 1.00 91.94 89 LEU A C 1
ATOM 673 O O . LEU A 1 89 ? 0.303 -8.014 -11.571 1.00 91.94 89 LEU A O 1
ATOM 677 N N . LEU A 1 90 ? -0.503 -6.017 -10.946 1.00 92.19 90 LEU A N 1
ATOM 678 C CA . LEU A 1 90 ? -1.675 -6.556 -10.257 1.00 92.19 90 LEU A CA 1
ATOM 679 C C . LEU A 1 90 ? -2.638 -7.263 -11.223 1.00 92.19 90 LEU A C 1
ATOM 681 O O . LEU A 1 90 ? -3.120 -8.354 -10.922 1.00 92.19 90 LEU A O 1
ATOM 685 N N . VAL A 1 91 ? -2.866 -6.696 -12.410 1.00 92.12 91 VAL A N 1
ATOM 686 C CA . VAL A 1 91 ? -3.680 -7.329 -13.460 1.00 92.12 91 VAL A CA 1
ATOM 687 C C . VAL A 1 91 ? -3.044 -8.640 -13.924 1.00 92.12 91 VAL A C 1
ATOM 689 O O . VAL A 1 91 ? -3.735 -9.653 -14.022 1.00 92.12 91 VAL A O 1
ATOM 692 N N . ALA A 1 92 ? -1.727 -8.663 -14.156 1.00 88.00 92 ALA A N 1
ATOM 693 C CA . ALA A 1 92 ? -1.005 -9.879 -14.537 1.00 88.00 92 ALA A CA 1
ATOM 694 C C . ALA A 1 92 ? -1.067 -10.969 -13.450 1.00 88.00 92 ALA A C 1
ATOM 696 O O . ALA A 1 92 ? -1.040 -12.159 -13.767 1.00 88.00 92 ALA A O 1
ATOM 697 N N . ALA A 1 93 ? -1.200 -10.569 -12.183 1.00 87.12 93 ALA A N 1
ATOM 698 C CA . ALA A 1 93 ? -1.402 -11.461 -11.046 1.00 87.12 93 ALA A CA 1
ATOM 699 C C . ALA A 1 93 ? -2.871 -11.891 -10.833 1.00 87.12 93 ALA A C 1
ATOM 701 O O . ALA A 1 93 ? -3.147 -12.669 -9.922 1.00 87.12 93 ALA A O 1
ATOM 702 N N . GLY A 1 94 ? -3.805 -11.426 -11.672 1.00 88.69 94 GLY A N 1
ATOM 703 C CA . GLY A 1 94 ? -5.212 -11.834 -11.655 1.00 88.69 94 GLY A CA 1
ATOM 704 C C . GLY A 1 94 ? -6.131 -10.986 -10.773 1.00 88.69 94 GLY A C 1
ATOM 705 O O . GLY A 1 94 ? -7.279 -11.374 -10.563 1.00 88.69 94 GLY A O 1
ATOM 706 N N . TYR A 1 95 ? -5.670 -9.840 -10.265 1.00 90.50 95 TYR A N 1
ATOM 707 C CA . TYR A 1 95 ? -6.529 -8.923 -9.513 1.00 90.50 95 TYR A CA 1
ATOM 708 C C . TYR A 1 95 ? -7.431 -8.112 -10.450 1.00 90.50 95 TYR A C 1
ATOM 710 O O . TYR A 1 95 ? -7.016 -7.680 -11.527 1.00 90.50 95 TYR A O 1
ATOM 718 N N . ALA A 1 96 ? -8.656 -7.836 -10.002 1.00 92.88 96 ALA A N 1
ATOM 719 C CA . ALA A 1 96 ? -9.489 -6.797 -10.594 1.00 92.88 96 ALA A CA 1
ATOM 720 C C . ALA A 1 96 ? -9.028 -5.437 -10.050 1.00 92.88 96 ALA A C 1
ATOM 722 O O . ALA A 1 96 ? -9.202 -5.162 -8.862 1.00 92.88 96 ALA A O 1
ATOM 723 N N . VAL A 1 97 ? -8.411 -4.623 -10.912 1.00 95.62 97 VAL A N 1
ATOM 724 C CA . VAL A 1 97 ? -7.759 -3.356 -10.547 1.00 95.62 97 VAL A CA 1
ATOM 725 C C . VAL A 1 97 ? -8.524 -2.176 -11.131 1.00 95.62 97 VAL A C 1
ATOM 727 O O . VAL A 1 97 ? -8.774 -2.131 -12.336 1.00 95.62 97 VAL A O 1
ATOM 730 N N . GLU A 1 98 ? -8.820 -1.185 -10.301 1.00 97.06 98 GLU A N 1
ATOM 731 C CA . GLU A 1 98 ? -9.270 0.133 -10.737 1.00 97.06 98 GLU A CA 1
ATOM 732 C C . GLU A 1 98 ? -8.076 1.101 -10.670 1.00 97.06 98 GLU A C 1
ATOM 734 O O . GLU A 1 98 ? -7.466 1.325 -9.625 1.00 97.06 98 GLU A O 1
ATOM 739 N N . ARG A 1 99 ? -7.690 1.607 -11.850 1.00 95.94 99 ARG A N 1
ATOM 740 C CA . ARG A 1 99 ? -6.464 2.403 -12.063 1.00 95.94 99 ARG A CA 1
ATOM 741 C C . ARG A 1 99 ? -6.616 3.875 -11.712 1.00 95.94 99 ARG A C 1
ATOM 743 O O . ARG A 1 99 ? -5.627 4.569 -11.532 1.00 95.94 99 ARG A O 1
ATOM 750 N N . ILE A 1 100 ? -7.857 4.347 -11.698 1.00 95.06 100 ILE A N 1
ATOM 751 C CA . ILE A 1 100 ? -8.220 5.712 -11.335 1.00 95.06 100 ILE A CA 1
ATOM 752 C C . ILE A 1 100 ? -9.365 5.577 -10.334 1.00 95.06 100 ILE A C 1
ATOM 754 O O . ILE A 1 100 ? -10.527 5.650 -10.736 1.00 95.06 100 ILE A O 1
ATOM 758 N N . PRO A 1 101 ? -9.054 5.296 -9.058 1.00 95.12 101 PRO A N 1
ATOM 759 C CA . PRO A 1 101 ? -10.078 5.086 -8.050 1.00 95.12 101 PRO A CA 1
ATOM 760 C C . PRO A 1 101 ? -10.930 6.333 -7.857 1.00 95.12 101 PRO A C 1
ATOM 762 O O . PRO A 1 101 ? -10.402 7.449 -7.804 1.00 95.12 101 PRO A O 1
ATOM 765 N N . ALA A 1 102 ? -12.240 6.149 -7.706 1.00 94.62 102 ALA A N 1
ATOM 766 C CA . ALA A 1 102 ? -13.096 7.213 -7.199 1.00 94.62 102 ALA A CA 1
ATOM 767 C C . ALA A 1 102 ? -12.666 7.609 -5.767 1.00 94.62 102 ALA A C 1
ATOM 769 O O . ALA A 1 102 ? -12.257 6.738 -4.992 1.00 94.62 102 ALA A O 1
ATOM 770 N N . PRO A 1 103 ? -12.772 8.893 -5.373 1.00 95.94 103 PRO A N 1
ATOM 771 C CA . PRO A 1 103 ? -12.510 9.297 -3.996 1.00 95.94 103 PRO A CA 1
ATOM 772 C C . PRO A 1 103 ? -13.407 8.548 -3.002 1.00 95.94 103 PRO A C 1
ATOM 774 O O . PRO A 1 103 ? -14.628 8.495 -3.159 1.00 95.94 103 PRO A O 1
ATOM 777 N N . ILE A 1 104 ? -12.794 7.992 -1.961 1.00 93.69 104 ILE A N 1
ATOM 778 C CA . ILE A 1 104 ? -13.447 7.221 -0.903 1.00 93.69 104 ILE A CA 1
ATOM 779 C C . ILE A 1 104 ? -13.578 8.123 0.333 1.00 93.69 104 ILE A C 1
ATOM 781 O O . ILE A 1 104 ? -12.576 8.700 0.760 1.00 93.69 104 ILE A O 1
ATOM 785 N N . PRO A 1 105 ? -14.771 8.270 0.935 1.00 93.25 105 PRO A N 1
ATOM 786 C CA . PRO A 1 105 ? -14.920 9.062 2.150 1.00 93.25 105 PRO A CA 1
ATOM 787 C C . PRO A 1 105 ? -14.259 8.355 3.341 1.00 93.25 105 PRO A C 1
ATOM 789 O O . PRO A 1 105 ? -14.554 7.195 3.639 1.00 93.25 105 PRO A O 1
ATOM 792 N N . LEU A 1 106 ? -13.385 9.067 4.048 1.00 91.62 106 LEU A N 1
ATOM 793 C CA . LEU A 1 106 ? -12.868 8.651 5.349 1.00 91.62 106 LEU A CA 1
ATOM 794 C C . LEU A 1 106 ? -13.942 8.829 6.440 1.00 91.62 106 LEU A C 1
ATOM 796 O O . LEU A 1 106 ? -14.945 9.508 6.213 1.00 91.62 106 LEU A O 1
ATOM 800 N N . PRO A 1 107 ? -13.771 8.256 7.650 1.00 87.00 107 PRO A N 1
ATOM 801 C CA . PRO A 1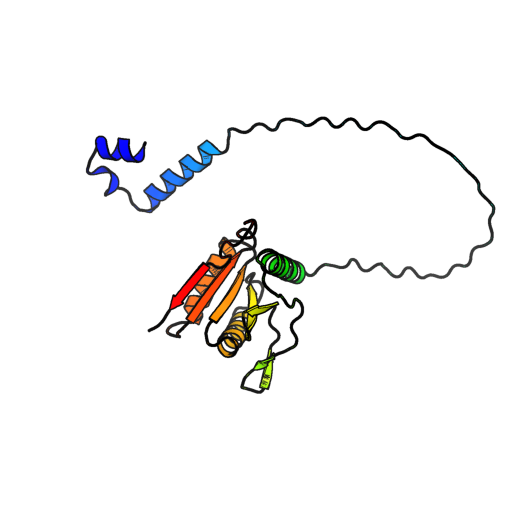 107 ? -14.793 8.354 8.699 1.00 87.00 107 PRO A CA 1
ATOM 802 C C . PRO A 1 107 ? -15.076 9.783 9.196 1.00 87.00 107 PRO A C 1
ATOM 804 O O . PRO A 1 107 ? -16.106 10.018 9.816 1.00 87.00 107 PRO A O 1
ATOM 807 N N . ASP A 1 108 ? -14.170 10.728 8.942 1.00 88.38 108 ASP A N 1
ATOM 808 C CA . ASP A 1 108 ? -14.354 12.166 9.196 1.00 88.38 108 ASP A CA 1
ATOM 809 C C . ASP A 1 108 ? -15.007 12.915 8.014 1.00 88.38 108 ASP A C 1
ATOM 811 O O . ASP A 1 108 ? -15.196 14.128 8.076 1.00 88.38 108 ASP A O 1
ATOM 815 N N . GLY A 1 109 ? -15.373 12.203 6.946 1.00 91.56 109 GLY A N 1
ATOM 816 C CA . GLY A 1 109 ? -15.995 12.742 5.739 1.00 91.56 109 GLY A CA 1
ATOM 817 C C . GLY A 1 109 ? -15.009 13.294 4.709 1.00 91.56 109 GLY A C 1
ATOM 818 O O . GLY A 1 109 ? -15.439 13.670 3.618 1.00 91.56 109 GLY A O 1
ATOM 819 N N . THR A 1 110 ? -13.706 13.336 5.004 1.00 93.19 110 THR A N 1
ATOM 820 C CA . THR A 1 110 ? -12.713 13.819 4.037 1.00 93.19 110 THR A CA 1
ATOM 821 C C . THR A 1 110 ? -12.541 12.827 2.877 1.00 93.19 110 THR A C 1
ATOM 823 O O . THR A 1 110 ? -12.535 11.613 3.101 1.00 93.19 110 THR A O 1
ATOM 826 N N . PRO A 1 111 ? -12.434 13.297 1.619 1.00 95.44 111 PRO A N 1
ATOM 827 C CA . PRO A 1 111 ? -12.219 12.409 0.486 1.00 95.44 111 PRO A CA 1
ATOM 828 C C . PRO A 1 111 ? -10.759 11.950 0.435 1.00 95.44 111 PRO A C 1
ATOM 830 O O . PRO A 1 111 ? -9.840 12.768 0.444 1.00 95.44 111 PRO A O 1
ATOM 833 N N . PHE A 1 112 ? -10.546 10.644 0.312 1.00 96.06 112 PHE A N 1
ATOM 834 C CA . PHE A 1 112 ? -9.239 10.044 0.072 1.00 96.06 112 PHE A CA 1
ATOM 835 C C . PHE A 1 112 ? -9.234 9.301 -1.260 1.00 96.06 112 PHE A C 1
ATOM 837 O O . PHE A 1 112 ? -10.074 8.438 -1.503 1.00 96.06 112 PHE A O 1
ATOM 844 N N . GLN A 1 113 ? -8.266 9.618 -2.115 1.00 96.88 113 GLN A N 1
ATOM 845 C CA . GLN A 1 113 ? -8.067 8.916 -3.376 1.00 96.88 113 GLN A CA 1
ATOM 846 C C . GLN A 1 113 ? -6.789 8.066 -3.289 1.00 96.88 113 GLN A C 1
ATOM 848 O O . GLN A 1 113 ? -5.688 8.637 -3.277 1.00 96.88 113 GLN A O 1
ATOM 853 N N . PRO A 1 114 ? -6.910 6.729 -3.186 1.00 97.19 114 PRO A N 1
ATOM 854 C CA . PRO A 1 114 ? -5.755 5.841 -3.244 1.00 97.19 114 PRO A CA 1
ATOM 855 C C . PRO A 1 114 ? -5.126 5.852 -4.639 1.00 97.19 114 PRO A C 1
ATOM 857 O O . PRO A 1 114 ? -5.785 6.212 -5.616 1.00 97.19 114 PRO A O 1
ATOM 860 N N . ASP A 1 115 ? -3.862 5.439 -4.733 1.00 97.62 115 ASP A N 1
ATOM 861 C CA . ASP A 1 115 ? -3.192 5.326 -6.036 1.00 97.62 115 ASP A CA 1
ATOM 862 C C . ASP A 1 115 ? -3.874 4.263 -6.915 1.00 97.62 115 ASP A C 1
ATOM 864 O O . ASP A 1 115 ? -4.082 4.473 -8.107 1.00 97.62 115 ASP A O 1
ATOM 868 N N . LEU A 1 116 ? -4.241 3.127 -6.316 1.00 98.19 116 LEU A N 1
ATOM 869 C CA . LEU A 1 116 ? -4.964 2.030 -6.953 1.00 98.19 116 LEU A CA 1
ATOM 870 C C . LEU A 1 116 ? -5.972 1.425 -5.974 1.00 98.19 116 LEU A C 1
ATOM 872 O O . LEU A 1 116 ? -5.802 1.476 -4.754 1.00 98.19 116 LEU A O 1
ATOM 876 N N . THR A 1 117 ? -6.991 0.765 -6.507 1.00 97.69 117 THR A N 1
ATOM 877 C CA . THR A 1 117 ? -7.875 -0.111 -5.732 1.00 97.69 117 THR A CA 1
ATOM 878 C C . THR A 1 117 ? -7.907 -1.492 -6.362 1.00 97.69 117 THR A C 1
ATOM 880 O O . THR A 1 117 ? -7.912 -1.645 -7.584 1.00 97.69 117 THR A O 1
ATOM 883 N N . ILE A 1 118 ? -7.924 -2.519 -5.515 1.00 95.12 118 ILE A N 1
ATOM 884 C CA . ILE A 1 118 ? -8.171 -3.896 -5.941 1.00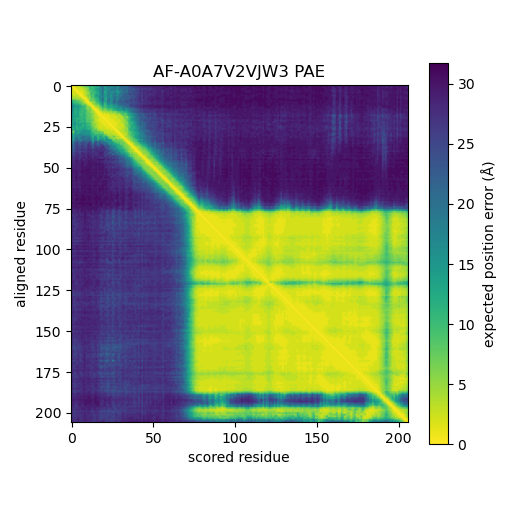 95.12 118 ILE A CA 1
ATOM 885 C C . ILE A 1 118 ? -9.452 -4.414 -5.310 1.00 95.12 118 ILE A C 1
ATOM 887 O O . ILE A 1 118 ? -9.789 -4.059 -4.178 1.00 95.12 118 ILE A O 1
ATOM 891 N N . ARG A 1 119 ? -10.153 -5.281 -6.037 1.00 91.00 119 ARG A N 1
ATOM 892 C CA . ARG A 1 119 ? -11.291 -6.020 -5.498 1.00 91.00 119 ARG A CA 1
ATOM 893 C C . ARG A 1 119 ? -10.854 -7.431 -5.119 1.00 91.00 119 ARG A C 1
ATOM 895 O O . ARG A 1 119 ? -10.474 -8.214 -5.987 1.00 91.00 119 ARG A O 1
ATOM 902 N N . GLU A 1 120 ? -10.922 -7.746 -3.831 1.00 87.31 120 GLU A N 1
ATOM 903 C CA . GLU A 1 120 ? -10.805 -9.113 -3.313 1.00 87.31 120 GLU A CA 1
ATOM 904 C C . GLU A 1 120 ? -12.128 -9.460 -2.626 1.00 87.31 120 GLU A C 1
ATOM 906 O O . GLU A 1 120 ? -12.585 -8.718 -1.754 1.00 87.31 120 GLU A O 1
ATOM 911 N N . GLU A 1 121 ? -12.750 -10.570 -3.033 1.00 84.62 121 GLU A N 1
ATOM 912 C CA . GLU A 1 121 ? -14.088 -10.960 -2.567 1.00 84.62 121 GLU A CA 1
ATOM 913 C C . GLU A 1 121 ? -15.089 -9.793 -2.760 1.00 84.62 121 GLU A C 1
ATOM 915 O O . GLU A 1 121 ? -15.240 -9.274 -3.873 1.00 84.62 121 GLU A O 1
ATOM 920 N N . ASP A 1 122 ? -15.727 -9.336 -1.680 1.00 84.06 122 ASP A N 1
ATOM 921 C CA . ASP A 1 122 ? -16.654 -8.198 -1.665 1.00 84.06 122 ASP A CA 1
ATOM 922 C C . ASP A 1 122 ? -16.050 -6.922 -1.055 1.00 84.06 122 ASP A C 1
ATOM 924 O O . ASP A 1 122 ? -16.774 -6.001 -0.671 1.00 84.06 122 ASP A O 1
ATOM 928 N N . ARG A 1 123 ? -14.715 -6.832 -0.968 1.00 89.06 123 ARG A N 1
ATOM 929 C CA . ARG A 1 123 ? -14.012 -5.667 -0.411 1.00 89.06 123 ARG A CA 1
ATOM 930 C C . ARG A 1 123 ? -13.219 -4.924 -1.481 1.00 89.06 123 ARG A C 1
ATOM 932 O O . ARG A 1 123 ? -12.474 -5.521 -2.256 1.00 89.06 123 ARG A O 1
ATOM 939 N N . LEU A 1 124 ? -13.350 -3.598 -1.474 1.00 90.69 124 LEU A N 1
ATOM 940 C CA . LEU A 1 124 ? -12.464 -2.693 -2.200 1.00 90.69 124 LEU A CA 1
ATOM 941 C C . LEU A 1 124 ? -11.300 -2.325 -1.282 1.00 90.69 124 LEU A C 1
ATOM 943 O O . LEU A 1 124 ? -11.514 -1.822 -0.178 1.00 90.69 124 LEU A O 1
ATOM 947 N N . LEU A 1 125 ? -10.080 -2.614 -1.715 1.00 94.12 125 LEU A N 1
ATOM 948 C CA . LEU A 1 125 ? -8.888 -2.461 -0.892 1.00 94.12 125 LEU A CA 1
ATOM 949 C C . LEU A 1 125 ? -7.952 -1.442 -1.540 1.00 94.12 125 LEU A C 1
ATOM 951 O O . LEU A 1 125 ? -7.578 -1.630 -2.702 1.00 94.12 125 LEU A O 1
ATOM 955 N N . PRO A 1 126 ? -7.577 -0.371 -0.818 1.00 97.06 126 PRO A N 1
ATOM 956 C CA . PRO A 1 126 ? -6.637 0.607 -1.334 1.00 97.06 126 PRO A CA 1
ATOM 957 C C . PRO A 1 126 ? -5.239 -0.011 -1.433 1.00 97.06 126 PRO A C 1
ATOM 959 O O . PRO A 1 126 ? -4.812 -0.770 -0.556 1.00 97.06 126 PRO A O 1
ATOM 962 N N . VAL A 1 127 ? -4.528 0.333 -2.500 1.00 97.75 127 VAL A N 1
ATOM 963 C CA . VAL A 1 127 ? -3.129 -0.020 -2.728 1.00 97.75 127 VAL A CA 1
ATOM 964 C C . VAL A 1 127 ? -2.365 1.265 -3.010 1.00 97.75 127 VAL A C 1
ATOM 966 O O . VAL A 1 127 ? -2.720 2.015 -3.917 1.00 97.75 127 VAL A O 1
ATOM 969 N N . GLU A 1 128 ? -1.305 1.497 -2.244 1.00 98.25 128 GLU A N 1
ATOM 970 C CA . GLU A 1 128 ? -0.430 2.654 -2.421 1.00 98.25 128 GLU A CA 1
ATOM 971 C C . GLU A 1 128 ? 0.834 2.263 -3.179 1.00 98.25 128 GLU A C 1
ATOM 973 O O . GLU A 1 128 ? 1.449 1.223 -2.919 1.00 98.25 128 GLU A O 1
ATOM 978 N N . VAL A 1 129 ? 1.237 3.113 -4.118 1.00 97.75 129 VAL A N 1
ATOM 979 C CA . VAL A 1 129 ? 2.487 2.958 -4.852 1.00 97.75 129 VAL A CA 1
ATOM 980 C C . VAL A 1 129 ? 3.498 3.898 -4.211 1.00 97.75 129 VAL A C 1
ATOM 982 O O . VAL A 1 129 ? 3.306 5.104 -4.225 1.00 97.75 129 VAL A O 1
ATOM 985 N N . GLU A 1 130 ? 4.559 3.380 -3.603 1.00 96.88 130 GLU A N 1
ATOM 986 C CA . GLU A 1 130 ? 5.478 4.197 -2.803 1.00 96.88 130 GLU A CA 1
ATOM 987 C C . GLU A 1 130 ? 6.891 4.205 -3.379 1.00 96.88 130 GLU A C 1
ATOM 989 O O . GLU A 1 130 ? 7.589 3.190 -3.392 1.00 96.88 130 GLU A O 1
ATOM 994 N N . ASP A 1 131 ? 7.320 5.386 -3.821 1.00 96.00 131 ASP A N 1
ATOM 995 C CA . ASP A 1 131 ? 8.658 5.687 -4.335 1.00 96.00 131 ASP A CA 1
ATOM 996 C C . ASP A 1 131 ? 9.453 6.638 -3.424 1.00 96.00 131 ASP A C 1
ATOM 998 O O . ASP A 1 131 ? 10.569 7.031 -3.759 1.00 96.00 131 ASP A O 1
ATOM 1002 N N . LEU A 1 132 ? 8.886 6.996 -2.262 1.00 95.38 132 LEU A N 1
ATOM 1003 C CA . LEU A 1 132 ? 9.457 7.934 -1.287 1.00 95.38 132 LEU A CA 1
ATOM 1004 C C . LEU A 1 132 ? 9.667 9.360 -1.832 1.00 95.38 132 LEU A C 1
ATOM 1006 O O . LEU A 1 132 ? 10.394 10.140 -1.217 1.00 95.38 132 LEU A O 1
ATOM 1010 N N . SER A 1 133 ? 9.041 9.712 -2.961 1.00 95.00 133 SER A N 1
ATOM 1011 C CA . SER A 1 133 ? 9.116 11.063 -3.536 1.00 95.00 133 SER A CA 1
ATOM 1012 C C . SER A 1 133 ? 8.304 12.085 -2.736 1.00 95.00 133 SER A C 1
ATOM 1014 O O . SER A 1 133 ? 8.687 13.252 -2.639 1.00 95.00 133 SER A O 1
ATOM 1016 N N . ARG A 1 134 ? 7.197 11.640 -2.129 1.00 94.38 134 ARG A N 1
ATOM 1017 C CA . ARG A 1 134 ? 6.328 12.462 -1.281 1.00 94.38 134 ARG A CA 1
ATOM 1018 C C . ARG A 1 134 ? 7.000 12.790 0.066 1.00 94.38 134 ARG A C 1
ATOM 1020 O O . ARG A 1 134 ? 7.673 11.921 0.643 1.00 94.38 134 ARG A O 1
ATOM 1027 N N . PRO A 1 135 ? 6.769 13.992 0.630 1.00 96.50 135 PRO A N 1
ATOM 1028 C CA . PRO A 1 135 ? 7.193 14.325 1.988 1.00 96.50 135 PRO A CA 1
ATOM 1029 C C . PRO A 1 135 ? 6.670 13.310 3.021 1.00 96.50 135 PRO A C 1
ATOM 1031 O O . PRO A 1 135 ? 5.572 12.779 2.840 1.00 96.50 135 PRO A O 1
ATOM 1034 N N . PRO A 1 136 ? 7.408 13.045 4.119 1.00 95.69 136 PRO A N 1
ATOM 1035 C CA . PRO A 1 136 ? 6.991 12.078 5.137 1.00 95.69 136 PRO A CA 1
ATOM 1036 C C . PRO A 1 136 ? 5.571 12.308 5.669 1.00 95.69 136 PRO A C 1
ATOM 1038 O O . PRO A 1 136 ? 4.789 11.368 5.705 1.00 95.69 136 PRO A O 1
ATOM 1041 N N . GLU A 1 137 ? 5.204 13.553 5.985 1.00 96.44 137 GLU A N 1
ATOM 1042 C CA . GLU A 1 137 ? 3.872 13.891 6.515 1.00 96.44 137 GLU A CA 1
ATOM 1043 C C . GLU A 1 137 ? 2.739 13.539 5.538 1.00 96.44 137 GLU A C 1
ATOM 1045 O O . GLU A 1 137 ? 1.693 13.033 5.942 1.00 96.44 137 GLU A O 1
ATOM 1050 N N . GLU A 1 138 ? 2.959 13.750 4.236 1.00 96.12 138 GLU A N 1
ATOM 1051 C CA . GLU A 1 138 ? 1.988 13.386 3.203 1.00 96.12 138 GLU A CA 1
ATOM 1052 C C . GLU A 1 138 ? 1.853 11.864 3.092 1.00 96.12 138 GLU A C 1
ATOM 1054 O O . GLU A 1 138 ? 0.741 11.343 3.004 1.00 96.12 138 GLU A O 1
ATOM 1059 N N . ARG A 1 139 ? 2.972 11.132 3.148 1.00 96.75 139 ARG A N 1
ATOM 1060 C CA . ARG A 1 139 ? 2.959 9.662 3.119 1.00 96.75 139 ARG A CA 1
ATOM 1061 C C . ARG A 1 139 ? 2.240 9.092 4.333 1.00 96.75 139 ARG A C 1
ATOM 1063 O O . ARG A 1 139 ? 1.335 8.281 4.171 1.00 96.75 139 ARG A O 1
ATOM 1070 N N . GLU A 1 140 ? 2.561 9.572 5.530 1.00 97.62 140 GLU A N 1
ATOM 1071 C CA . GLU A 1 140 ? 1.918 9.133 6.770 1.00 97.62 140 GLU A CA 1
ATOM 1072 C C . GLU A 1 140 ? 0.407 9.398 6.771 1.00 97.62 140 GLU A C 1
ATOM 1074 O O . GLU A 1 140 ? -0.362 8.528 7.186 1.00 97.62 140 GLU A O 1
ATOM 1079 N N . ALA A 1 141 ? -0.040 10.547 6.251 1.00 96.81 141 ALA A N 1
ATOM 1080 C CA . ALA A 1 141 ? -1.465 10.847 6.111 1.00 96.81 141 ALA A CA 1
ATOM 1081 C C . ALA A 1 141 ? -2.175 9.853 5.175 1.00 96.81 141 ALA A C 1
ATOM 1083 O O . ALA A 1 141 ? -3.267 9.369 5.486 1.00 96.81 141 ALA A O 1
ATOM 1084 N N . ARG A 1 142 ? -1.542 9.494 4.051 1.00 97.38 142 ARG A N 1
ATOM 1085 C CA . ARG A 1 142 ? -2.073 8.480 3.127 1.00 97.38 142 ARG A CA 1
ATOM 1086 C C . ARG A 1 142 ? -2.077 7.086 3.754 1.00 97.38 142 ARG A C 1
ATOM 1088 O O . ARG A 1 142 ? -3.061 6.363 3.621 1.00 97.38 142 ARG A O 1
ATOM 1095 N N . TRP A 1 143 ? -1.030 6.716 4.489 1.00 97.69 143 TRP A N 1
ATOM 1096 C CA . TRP A 1 143 ? -0.964 5.430 5.188 1.00 97.69 143 TRP A CA 1
ATOM 1097 C C . TRP A 1 143 ? -2.038 5.313 6.268 1.00 97.69 143 TRP A C 1
ATOM 1099 O O . TRP A 1 143 ? -2.655 4.256 6.393 1.00 97.69 143 TRP A O 1
ATOM 1109 N N . GLU A 1 144 ? -2.320 6.392 7.003 1.00 97.56 144 GLU A N 1
ATOM 1110 C CA . GLU A 1 144 ? -3.411 6.440 7.981 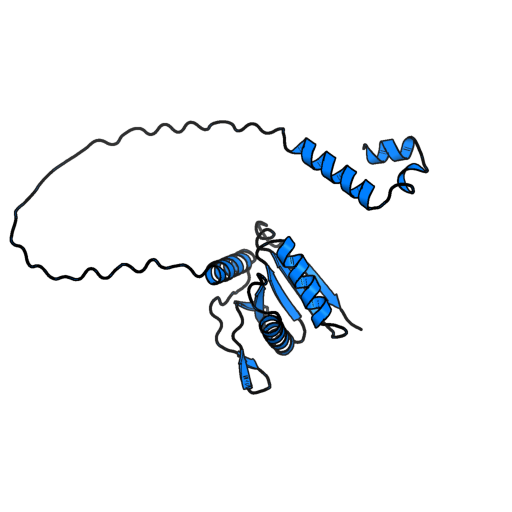1.00 97.56 144 GLU A CA 1
ATOM 1111 C C . GLU A 1 144 ? -4.774 6.266 7.305 1.00 97.56 144 GLU A C 1
ATOM 1113 O O . GLU A 1 144 ? -5.596 5.468 7.760 1.00 97.56 144 GLU A O 1
ATOM 1118 N N . ALA A 1 145 ? -5.002 6.943 6.176 1.00 97.12 145 ALA A N 1
ATOM 1119 C CA . ALA A 1 145 ? -6.216 6.779 5.382 1.00 97.12 145 ALA A CA 1
ATOM 1120 C C . ALA A 1 145 ? -6.405 5.318 4.931 1.00 97.12 145 ALA A C 1
ATOM 1122 O O . ALA A 1 145 ? -7.460 4.723 5.169 1.00 97.12 145 ALA A O 1
ATOM 1123 N N . CYS A 1 146 ? -5.362 4.697 4.370 1.00 96.94 146 CYS A N 1
ATOM 1124 C CA . CYS A 1 146 ? -5.378 3.283 3.993 1.00 96.94 146 CYS A CA 1
ATOM 1125 C C . CYS A 1 146 ? -5.605 2.358 5.193 1.00 96.94 146 CYS A C 1
ATOM 1127 O O . CYS A 1 146 ? -6.399 1.422 5.101 1.00 96.94 146 CYS A O 1
ATOM 1129 N N . TYR A 1 147 ? -4.947 2.618 6.325 1.00 96.50 147 TYR A N 1
ATOM 1130 C CA . TYR A 1 147 ? -5.079 1.821 7.543 1.00 96.50 147 TYR A CA 1
ATOM 1131 C C . TYR A 1 147 ? -6.521 1.838 8.059 1.00 96.50 147 TYR A C 1
ATOM 1133 O O . TYR A 1 147 ? -7.078 0.779 8.361 1.00 96.50 147 TYR A O 1
ATOM 1141 N N . ARG A 1 148 ? -7.152 3.019 8.100 1.00 94.88 148 ARG A N 1
ATOM 1142 C CA . ARG A 1 148 ? -8.550 3.187 8.525 1.00 94.88 148 ARG A CA 1
ATOM 1143 C C . ARG A 1 148 ? -9.526 2.508 7.563 1.00 94.88 148 ARG A C 1
ATOM 1145 O O . ARG A 1 148 ? -10.440 1.834 8.028 1.00 94.88 148 ARG A O 1
ATOM 1152 N N . LEU A 1 149 ? -9.320 2.636 6.249 1.00 93.75 149 LEU A N 1
ATOM 1153 C CA . LEU A 1 149 ? -10.192 2.031 5.231 1.00 93.75 149 LEU A CA 1
ATOM 1154 C C . LEU A 1 149 ? -10.077 0.503 5.174 1.00 93.75 149 LEU A C 1
ATOM 1156 O O . LEU A 1 149 ? -11.079 -0.198 5.033 1.00 93.75 149 LEU A O 1
ATOM 1160 N N . ALA A 1 150 ? -8.862 -0.031 5.290 1.00 93.62 150 ALA A N 1
ATOM 1161 C CA . ALA A 1 150 ? -8.616 -1.463 5.160 1.00 93.62 150 ALA A CA 1
ATOM 1162 C C . ALA A 1 150 ? -8.728 -2.232 6.490 1.00 93.62 150 ALA A C 1
ATOM 1164 O O . ALA A 1 150 ? -8.729 -3.466 6.481 1.00 93.62 150 ALA A O 1
ATOM 1165 N N . GLY A 1 151 ? -8.847 -1.533 7.625 1.00 93.44 151 GLY A N 1
ATOM 1166 C CA . GLY A 1 151 ? -8.877 -2.142 8.957 1.00 93.44 151 GLY A CA 1
ATOM 1167 C C . GLY A 1 151 ? -7.515 -2.707 9.368 1.00 93.44 151 GLY A C 1
ATOM 1168 O O . GLY A 1 151 ? -7.435 -3.819 9.882 1.00 93.44 151 GLY A O 1
ATOM 1169 N N . GLY A 1 152 ? -6.441 -1.967 9.084 1.00 94.62 152 GLY A N 1
ATOM 1170 C CA . GLY A 1 152 ? -5.059 -2.365 9.367 1.00 94.62 152 GLY A CA 1
ATOM 1171 C C . GLY A 1 152 ? -4.406 -3.279 8.326 1.00 94.62 152 GLY A C 1
ATOM 1172 O O . GLY A 1 152 ? -3.274 -3.713 8.533 1.00 94.62 152 GLY A O 1
ATOM 1173 N N . ASP A 1 153 ? -5.081 -3.569 7.211 1.00 95.00 153 ASP A N 1
ATOM 1174 C CA . ASP A 1 153 ? -4.553 -4.382 6.109 1.00 95.00 153 ASP A CA 1
ATOM 1175 C C . ASP A 1 153 ? -3.961 -3.517 4.982 1.00 95.00 153 ASP A C 1
ATOM 1177 O O . ASP A 1 153 ? -4.629 -3.174 4.006 1.00 95.00 153 ASP A O 1
ATOM 1181 N N . LEU A 1 154 ? -2.695 -3.144 5.137 1.00 97.12 154 LEU A N 1
ATOM 1182 C CA . LEU A 1 154 ? -1.974 -2.238 4.248 1.00 97.12 154 LEU A CA 1
ATOM 1183 C C . LEU A 1 154 ? -1.351 -2.975 3.058 1.00 97.12 154 LEU A C 1
ATOM 1185 O O . LEU A 1 154 ? -0.732 -4.030 3.222 1.00 97.12 154 LEU A O 1
ATOM 1189 N N . ARG A 1 155 ? -1.464 -2.381 1.864 1.00 97.12 155 ARG A N 1
ATOM 1190 C CA . ARG A 1 155 ? -0.895 -2.896 0.611 1.00 97.12 155 ARG A CA 1
ATOM 1191 C C . ARG A 1 155 ? -0.015 -1.845 -0.058 1.00 97.12 155 ARG A C 1
ATOM 1193 O O . ARG A 1 155 ? -0.505 -0.767 -0.386 1.00 97.12 155 ARG A O 1
ATOM 1200 N N . PHE A 1 156 ? 1.249 -2.189 -0.298 1.00 97.44 156 PHE A N 1
ATOM 1201 C CA . PHE A 1 156 ? 2.221 -1.299 -0.937 1.00 97.44 156 PHE A CA 1
ATOM 1202 C C . PHE A 1 156 ? 2.921 -1.947 -2.128 1.00 97.44 156 PHE A C 1
ATOM 1204 O O . PHE A 1 156 ? 3.331 -3.109 -2.064 1.00 97.44 156 PHE A O 1
ATOM 1211 N N . ILE A 1 157 ? 3.125 -1.167 -3.186 1.00 97.00 157 ILE A N 1
ATOM 1212 C CA . ILE A 1 157 ? 3.976 -1.530 -4.321 1.00 97.00 157 ILE A CA 1
ATOM 1213 C C . ILE A 1 157 ? 5.104 -0.506 -4.429 1.00 97.00 157 ILE A C 1
ATOM 1215 O O . ILE A 1 157 ? 4.843 0.686 -4.537 1.00 97.00 157 ILE A O 1
ATOM 1219 N N . ALA A 1 158 ? 6.355 -0.960 -4.412 1.00 96.69 158 ALA A N 1
ATOM 1220 C CA . ALA A 1 158 ? 7.527 -0.104 -4.595 1.00 96.69 158 ALA A CA 1
ATOM 1221 C C . ALA A 1 158 ? 8.151 -0.285 -5.994 1.00 96.69 158 ALA A C 1
ATOM 1223 O O . ALA A 1 158 ? 7.989 -1.345 -6.610 1.00 96.69 158 ALA A O 1
ATOM 1224 N N . PRO A 1 159 ? 8.909 0.699 -6.510 1.00 95.75 159 PRO A N 1
ATOM 1225 C CA . PRO A 1 159 ? 9.602 0.569 -7.794 1.00 95.75 159 PRO A CA 1
ATOM 1226 C C . PRO A 1 159 ? 10.648 -0.552 -7.804 1.00 95.75 159 PRO A C 1
ATOM 1228 O O . PRO A 1 159 ? 10.802 -1.248 -8.809 1.00 95.75 159 PRO A O 1
ATOM 1231 N N . ASP A 1 160 ? 11.359 -0.736 -6.693 1.00 94.62 160 ASP A N 1
ATOM 1232 C CA . ASP A 1 160 ? 12.489 -1.653 -6.581 1.00 94.62 160 ASP A CA 1
ATOM 1233 C C . ASP A 1 160 ? 12.648 -2.196 -5.144 1.00 94.62 160 ASP A C 1
ATOM 1235 O O . ASP A 1 160 ? 12.081 -1.634 -4.199 1.00 94.62 160 ASP A O 1
ATOM 1239 N N . PRO A 1 161 ? 13.434 -3.274 -4.947 1.00 93.31 161 PRO A N 1
ATOM 1240 C CA . PRO A 1 161 ? 13.623 -3.881 -3.629 1.00 93.31 161 PRO A CA 1
ATOM 1241 C C . PRO A 1 161 ? 14.235 -2.953 -2.569 1.00 93.31 161 PRO A C 1
ATOM 1243 O O . PRO A 1 161 ? 13.892 -3.069 -1.393 1.00 93.31 161 PRO A O 1
ATOM 1246 N N . GLY A 1 162 ? 15.131 -2.040 -2.955 1.00 95.75 162 GLY A N 1
ATOM 1247 C CA . GLY A 1 162 ? 15.766 -1.104 -2.027 1.00 95.75 162 GLY A CA 1
ATOM 1248 C C . GLY A 1 162 ? 14.772 -0.066 -1.511 1.00 95.75 162 GLY A C 1
ATOM 1249 O O . GLY A 1 162 ? 14.729 0.215 -0.312 1.00 95.75 162 GLY A O 1
ATOM 1250 N N . THR A 1 163 ? 13.919 0.445 -2.398 1.00 96.50 163 THR A N 1
ATOM 1251 C CA . THR A 1 163 ? 12.803 1.318 -2.016 1.00 96.50 163 THR A CA 1
ATOM 1252 C C . THR A 1 163 ? 11.793 0.574 -1.142 1.00 96.50 163 THR A C 1
ATOM 1254 O O . THR A 1 163 ? 11.392 1.095 -0.103 1.00 96.50 163 THR A O 1
ATOM 1257 N N . LEU A 1 164 ? 11.459 -0.678 -1.477 1.00 95.81 164 LEU A N 1
ATOM 1258 C CA . LEU A 1 164 ? 10.560 -1.518 -0.678 1.00 95.81 164 LEU A CA 1
ATOM 1259 C C . LEU A 1 164 ? 11.035 -1.676 0.774 1.00 95.81 164 LEU A C 1
ATOM 1261 O O . LEU A 1 164 ? 10.245 -1.534 1.707 1.00 95.81 164 LEU A O 1
ATOM 1265 N N . ASP A 1 165 ? 12.326 -1.955 0.977 1.00 96.44 165 ASP A N 1
ATOM 1266 C CA . ASP A 1 165 ? 12.912 -2.124 2.310 1.00 96.44 165 ASP A CA 1
ATOM 1267 C C . ASP A 1 165 ? 12.876 -0.826 3.136 1.00 96.44 165 ASP A C 1
ATOM 1269 O O . ASP A 1 165 ? 12.663 -0.869 4.356 1.00 96.44 165 ASP A O 1
ATOM 1273 N N . ARG A 1 166 ? 13.043 0.330 2.482 1.00 97.94 166 ARG A N 1
ATOM 1274 C CA . ARG A 1 166 ? 12.926 1.649 3.119 1.00 97.94 166 ARG A CA 1
ATOM 1275 C C . ARG A 1 166 ? 11.482 1.969 3.492 1.00 97.94 166 ARG A C 1
ATOM 1277 O O . ARG A 1 166 ? 11.236 2.259 4.660 1.00 97.94 166 ARG A O 1
ATOM 1284 N N . VAL A 1 167 ? 10.537 1.817 2.558 1.00 97.06 167 VAL A N 1
ATOM 1285 C CA . VAL A 1 167 ? 9.094 1.978 2.825 1.00 97.06 167 VAL A CA 1
ATOM 1286 C C . VAL A 1 167 ? 8.684 1.086 3.992 1.00 97.06 167 VAL A C 1
ATOM 1288 O O . VAL A 1 167 ? 8.062 1.558 4.935 1.00 97.06 167 VAL A O 1
ATOM 1291 N N . ARG A 1 168 ? 9.104 -0.184 3.994 1.00 96.56 168 ARG A N 1
ATOM 1292 C CA . ARG A 1 168 ? 8.814 -1.122 5.085 1.00 96.56 168 ARG A CA 1
ATOM 1293 C C . ARG A 1 168 ? 9.316 -0.608 6.435 1.00 96.56 168 ARG A C 1
ATOM 1295 O O . ARG A 1 168 ? 8.601 -0.699 7.427 1.00 96.56 168 ARG A O 1
ATOM 1302 N N . SER A 1 169 ? 10.546 -0.101 6.485 1.00 96.62 169 SER A N 1
ATOM 1303 C CA . SER A 1 169 ? 11.149 0.398 7.727 1.00 96.62 169 SER A CA 1
ATOM 1304 C C . SER A 1 169 ? 10.409 1.626 8.265 1.00 96.62 169 SER A C 1
ATOM 1306 O O . SER A 1 169 ? 10.146 1.703 9.463 1.00 96.62 169 SER A O 1
ATOM 1308 N N . GLU A 1 170 ? 10.027 2.550 7.382 1.00 97.81 170 GLU A N 1
ATOM 1309 C CA . GLU A 1 170 ? 9.268 3.750 7.748 1.00 97.81 170 GLU A CA 1
ATOM 1310 C C . GLU A 1 170 ? 7.837 3.414 8.182 1.00 97.81 170 GLU A C 1
ATOM 1312 O O . GLU A 1 170 ? 7.396 3.866 9.237 1.00 97.81 170 GLU A O 1
ATOM 1317 N N . VAL A 1 171 ? 7.145 2.539 7.445 1.00 97.00 171 VAL A N 1
ATOM 1318 C CA . VAL A 1 171 ? 5.804 2.060 7.805 1.00 97.00 171 VAL A CA 1
ATOM 1319 C C . VAL A 1 171 ? 5.827 1.338 9.151 1.00 97.00 171 VAL A C 1
ATOM 1321 O O . VAL A 1 171 ? 4.923 1.541 9.953 1.00 97.00 171 VAL A O 1
ATOM 1324 N N . PHE A 1 172 ? 6.852 0.535 9.456 1.00 96.50 172 PHE A N 1
ATOM 1325 C CA . PHE A 1 172 ? 6.964 -0.098 10.775 1.00 96.50 172 PHE A CA 1
ATOM 1326 C C . PHE A 1 172 ? 7.173 0.901 11.905 1.00 96.50 172 PHE A C 1
ATOM 1328 O O . PHE A 1 172 ? 6.551 0.758 12.960 1.00 96.50 172 PHE A O 1
ATOM 1335 N N . TYR A 1 173 ? 8.036 1.896 11.696 1.00 96.44 173 TYR A N 1
ATOM 1336 C CA . TYR A 1 173 ? 8.236 2.958 12.675 1.00 96.44 173 TYR A CA 1
ATOM 1337 C C . TYR A 1 173 ? 6.924 3.703 12.942 1.00 96.44 173 TYR A C 1
ATOM 1339 O O . TYR A 1 173 ? 6.526 3.859 14.096 1.00 96.44 173 TYR A O 1
ATOM 1347 N N . TRP A 1 174 ? 6.218 4.068 11.871 1.00 97.31 174 TRP A N 1
ATOM 1348 C CA . TRP A 1 174 ? 4.928 4.740 11.931 1.00 97.31 174 TRP A CA 1
ATOM 1349 C C . TRP A 1 174 ? 3.846 3.874 12.599 1.00 97.31 174 TRP A C 1
ATOM 1351 O O . TRP A 1 174 ? 3.146 4.346 13.494 1.00 97.31 174 TRP A O 1
ATOM 1361 N N . LEU A 1 175 ? 3.707 2.594 12.229 1.00 96.31 175 LEU A N 1
ATOM 1362 C CA . LEU A 1 175 ? 2.716 1.666 12.798 1.00 96.31 175 LEU A CA 1
ATOM 1363 C C . LEU A 1 175 ? 2.857 1.529 14.318 1.00 96.31 175 LEU A C 1
ATOM 1365 O O . LEU A 1 175 ? 1.846 1.467 15.027 1.00 96.31 175 LEU A O 1
ATOM 1369 N N . GLY A 1 176 ? 4.092 1.499 14.825 1.00 94.88 176 GLY A N 1
ATOM 1370 C CA . GLY A 1 176 ? 4.366 1.343 16.248 1.00 94.88 176 GLY A CA 1
ATOM 1371 C C . GLY A 1 176 ? 3.709 0.071 16.815 1.00 94.88 176 GLY A C 1
ATOM 1372 O O . GLY A 1 176 ? 3.936 -1.020 16.294 1.00 94.88 176 GLY A O 1
ATOM 1373 N N . PRO A 1 177 ? 2.909 0.157 17.897 1.00 94.50 177 PRO A N 1
ATOM 1374 C CA . PRO A 1 177 ? 2.278 -1.009 18.519 1.00 94.50 177 PRO A CA 1
ATOM 1375 C C . PRO A 1 177 ? 0.945 -1.437 17.880 1.00 94.50 177 PRO A C 1
ATOM 1377 O O . PRO A 1 177 ? 0.319 -2.363 18.397 1.00 94.50 177 PRO A O 1
ATOM 1380 N N . ARG A 1 178 ? 0.468 -0.749 16.835 1.00 95.69 178 ARG A N 1
ATOM 1381 C CA . ARG A 1 178 ? -0.853 -0.993 16.237 1.00 95.69 178 ARG A CA 1
ATOM 1382 C C . ARG A 1 178 ? -0.926 -2.383 15.585 1.00 95.69 178 ARG A C 1
ATOM 1384 O O . ARG A 1 178 ? 0.064 -2.805 14.994 1.00 95.69 178 ARG A O 1
ATOM 1391 N N . PRO A 1 179 ? -2.063 -3.100 15.656 1.00 96.25 179 PRO A N 1
ATOM 1392 C CA . PRO A 1 179 ? -2.248 -4.340 14.905 1.00 96.25 179 PRO A CA 1
ATOM 1393 C C . PRO A 1 179 ? -2.226 -4.089 13.396 1.00 96.25 179 PRO A C 1
ATOM 1395 O O . PRO A 1 179 ? -2.834 -3.132 12.925 1.00 96.25 179 PRO A O 1
ATOM 1398 N N . PHE A 1 180 ? -1.566 -4.950 12.625 1.00 96.12 180 PHE A N 1
ATOM 1399 C CA . PHE A 1 180 ? -1.510 -4.785 11.172 1.00 96.12 180 PHE A CA 1
ATOM 1400 C C . PHE A 1 180 ? -1.339 -6.103 10.412 1.00 96.12 180 PHE A C 1
ATOM 1402 O O . PHE A 1 180 ? -0.768 -7.085 10.898 1.00 96.12 180 PHE A O 1
ATOM 1409 N N . SER A 1 181 ? -1.778 -6.071 9.157 1.00 95.44 181 SER A N 1
ATOM 1410 C CA . SER A 1 181 ? -1.373 -6.968 8.079 1.00 95.44 181 SER A CA 1
ATOM 1411 C C . SER A 1 181 ? -0.726 -6.104 7.003 1.00 95.44 181 SER A C 1
ATOM 1413 O O . SER A 1 181 ? -1.347 -5.188 6.484 1.00 95.44 181 SER A O 1
ATOM 1415 N N . LEU A 1 182 ? 0.540 -6.357 6.700 1.00 95.69 182 LEU A N 1
ATOM 1416 C CA . LEU A 1 182 ? 1.321 -5.596 5.739 1.00 95.69 182 LEU A CA 1
ATOM 1417 C C . LEU A 1 182 ? 1.652 -6.504 4.558 1.00 95.69 182 LEU A C 1
ATOM 1419 O O . LEU A 1 182 ? 2.340 -7.514 4.711 1.00 95.69 182 LEU A O 1
ATOM 1423 N N . ARG A 1 183 ? 1.134 -6.154 3.382 1.00 95.00 183 ARG A N 1
ATOM 1424 C CA . ARG A 1 183 ? 1.373 -6.834 2.110 1.00 95.00 183 ARG A CA 1
ATOM 1425 C C . ARG A 1 183 ? 2.177 -5.910 1.214 1.00 95.00 183 ARG A C 1
ATOM 1427 O O . ARG A 1 183 ? 1.710 -4.840 0.846 1.00 95.00 183 ARG A O 1
ATOM 1434 N N . MET A 1 184 ? 3.393 -6.305 0.870 1.00 94.81 184 MET A N 1
ATOM 1435 C CA . MET A 1 184 ? 4.275 -5.444 0.087 1.00 94.81 184 MET A CA 1
ATOM 1436 C C . MET A 1 184 ? 4.914 -6.202 -1.061 1.00 94.81 184 MET A C 1
ATOM 1438 O O . MET A 1 184 ? 5.254 -7.377 -0.922 1.00 94.81 184 MET A O 1
ATOM 1442 N N . THR A 1 185 ? 5.105 -5.535 -2.187 1.00 94.94 185 THR A N 1
ATOM 1443 C CA . THR A 1 185 ? 5.856 -6.081 -3.317 1.00 94.94 185 THR A CA 1
ATOM 1444 C C . THR A 1 185 ? 6.593 -4.980 -4.055 1.00 94.94 185 THR A C 1
ATOM 1446 O O . THR A 1 185 ? 6.378 -3.798 -3.802 1.00 94.94 185 THR A O 1
ATOM 1449 N N . ASP A 1 186 ? 7.475 -5.368 -4.960 1.00 94.25 186 ASP A N 1
ATOM 1450 C CA . ASP A 1 186 ? 8.178 -4.447 -5.836 1.00 94.25 186 ASP A CA 1
ATOM 1451 C C . ASP A 1 186 ? 7.976 -4.849 -7.301 1.00 94.25 186 ASP A C 1
ATOM 1453 O O . ASP A 1 186 ? 7.680 -6.008 -7.609 1.00 94.25 186 ASP A O 1
ATOM 1457 N N . LEU A 1 187 ? 8.144 -3.900 -8.223 1.00 92.75 187 LEU A N 1
ATOM 1458 C CA . LEU A 1 187 ? 7.908 -4.145 -9.649 1.00 92.75 187 LEU A CA 1
ATOM 1459 C C . LEU A 1 187 ? 8.859 -5.184 -10.272 1.00 92.75 187 LEU A C 1
ATOM 1461 O O . LEU A 1 187 ? 8.587 -5.666 -11.374 1.00 92.75 187 LEU A O 1
ATOM 1465 N N . SER A 1 188 ? 9.959 -5.555 -9.605 1.00 84.62 188 SER A N 1
ATOM 1466 C CA . SER A 1 188 ? 10.871 -6.601 -10.088 1.00 84.62 188 SER A CA 1
ATOM 1467 C C . SER A 1 188 ? 10.393 -8.018 -9.748 1.00 84.62 188 SER A C 1
ATOM 1469 O O . SER A 1 188 ? 10.711 -8.956 -10.481 1.00 84.62 188 SER A O 1
ATOM 1471 N N . TYR A 1 189 ? 9.573 -8.177 -8.700 1.00 71.62 189 TYR A N 1
ATOM 1472 C CA . TYR A 1 189 ? 9.034 -9.470 -8.254 1.00 71.62 189 TYR A CA 1
ATOM 1473 C C . TYR A 1 189 ? 8.021 -10.065 -9.253 1.00 71.62 189 TYR A C 1
ATOM 1475 O O . TYR A 1 189 ? 7.841 -11.275 -9.357 1.00 71.62 189 TYR A O 1
ATOM 1483 N N . GLY A 1 190 ? 7.389 -9.199 -10.043 1.00 58.28 190 GLY A N 1
ATOM 1484 C CA . GLY A 1 190 ? 6.216 -9.471 -10.865 1.00 58.28 190 GLY A CA 1
ATOM 1485 C C . GLY A 1 190 ? 6.359 -10.273 -12.153 1.00 58.28 190 GLY A C 1
ATOM 1486 O O . GLY A 1 190 ? 5.391 -10.376 -12.900 1.00 58.28 190 GLY A O 1
ATOM 1487 N N . ARG A 1 191 ? 7.533 -10.826 -12.470 1.00 54.97 191 ARG A N 1
ATOM 1488 C CA . ARG A 1 191 ? 7.712 -11.623 -13.702 1.00 54.97 191 ARG A CA 1
ATOM 1489 C C . ARG A 1 191 ? 7.314 -13.101 -13.549 1.00 54.97 191 ARG A C 1
ATOM 1491 O O . ARG A 1 191 ? 7.603 -13.898 -14.440 1.00 54.97 191 ARG A O 1
ATOM 1498 N N . GLY A 1 192 ? 6.669 -13.476 -12.443 1.00 47.53 192 GLY A N 1
ATOM 1499 C CA . GLY A 1 192 ? 6.167 -14.829 -12.195 1.00 47.53 192 GLY A CA 1
ATOM 1500 C C . GLY A 1 192 ? 4.888 -15.129 -12.982 1.00 47.53 192 GLY A C 1
ATOM 1501 O O . GLY A 1 192 ? 3.876 -14.450 -12.841 1.00 47.53 192 GLY A O 1
ATOM 1502 N N . ARG A 1 193 ? 4.934 -16.161 -13.829 1.00 42.75 193 ARG A N 1
ATOM 1503 C CA . ARG A 1 193 ? 3.789 -16.712 -14.569 1.00 42.75 193 ARG A CA 1
ATOM 1504 C C . ARG A 1 193 ? 3.006 -17.630 -13.616 1.00 42.75 193 ARG A C 1
ATOM 1506 O O . ARG A 1 193 ? 3.600 -18.564 -13.097 1.00 42.75 193 ARG A O 1
ATOM 1513 N N . TYR A 1 194 ? 1.695 -17.424 -13.481 1.00 42.84 194 TYR A N 1
ATOM 1514 C CA . TYR A 1 194 ? 0.730 -18.319 -12.811 1.00 42.84 194 TYR A CA 1
ATOM 1515 C C . TYR A 1 194 ? 0.847 -18.474 -11.281 1.00 42.84 194 TYR A C 1
ATOM 1517 O O . TYR A 1 194 ? 1.529 -19.357 -10.776 1.00 42.84 194 TYR A O 1
ATOM 1525 N N . GLY A 1 195 ? 0.032 -17.711 -10.544 1.00 49.03 195 GLY A N 1
ATOM 1526 C CA . GLY A 1 195 ? -0.467 -18.126 -9.224 1.00 49.03 195 GLY A CA 1
ATOM 1527 C C . GLY A 1 195 ? 0.498 -18.026 -8.039 1.00 49.03 195 GLY A C 1
ATOM 1528 O O . GLY A 1 195 ? 0.127 -18.428 -6.937 1.00 49.03 195 GLY A O 1
ATOM 1529 N N . GLU A 1 196 ? 1.701 -17.482 -8.216 1.00 58.25 196 GLU A N 1
ATOM 1530 C CA . GLU A 1 196 ? 2.581 -17.165 -7.089 1.00 58.25 196 GLU A CA 1
ATOM 1531 C C . GLU A 1 196 ? 2.071 -15.915 -6.359 1.00 58.25 196 GLU A C 1
ATOM 1533 O O . GLU A 1 196 ? 1.701 -14.913 -6.975 1.00 58.25 196 GLU A O 1
ATOM 1538 N N . ALA A 1 197 ? 2.026 -15.972 -5.026 1.00 68.56 197 ALA A N 1
ATOM 1539 C CA . ALA A 1 197 ? 1.625 -14.832 -4.214 1.00 68.56 197 ALA A CA 1
ATOM 1540 C C . ALA A 1 197 ? 2.611 -13.671 -4.433 1.00 68.56 197 ALA A C 1
ATOM 1542 O O . ALA A 1 197 ? 3.736 -13.706 -3.942 1.00 68.56 197 ALA A O 1
ATOM 1543 N N . ILE A 1 198 ? 2.181 -12.624 -5.148 1.00 84.75 198 ILE A N 1
ATOM 1544 C CA . ILE A 1 198 ? 3.014 -11.438 -5.412 1.00 84.75 198 ILE A CA 1
ATOM 1545 C C . ILE A 1 198 ? 3.350 -10.651 -4.140 1.00 84.75 198 ILE A C 1
ATOM 1547 O O . ILE A 1 198 ? 4.271 -9.841 -4.146 1.00 84.75 198 ILE A O 1
ATOM 1551 N N . TRP A 1 199 ? 2.600 -10.867 -3.057 1.00 87.69 199 TRP A N 1
ATOM 1552 C CA . TRP A 1 199 ? 2.722 -10.132 -1.805 1.00 87.69 199 TRP A CA 1
ATOM 1553 C C . TRP A 1 199 ? 3.682 -10.813 -0.833 1.00 87.69 199 TRP A C 1
ATOM 1555 O O . TRP A 1 199 ? 3.482 -11.963 -0.442 1.00 87.69 199 TRP A O 1
ATOM 1565 N N . ARG A 1 200 ? 4.647 -10.051 -0.315 1.00 86.38 200 ARG A N 1
ATOM 1566 C CA . ARG A 1 200 ? 5.334 -10.378 0.938 1.00 86.38 200 ARG A CA 1
ATOM 1567 C C . ARG A 1 200 ? 4.412 -9.991 2.087 1.00 86.38 200 ARG A C 1
ATOM 1569 O O . ARG A 1 200 ? 4.092 -8.815 2.238 1.00 86.38 200 ARG A O 1
ATOM 1576 N N . ILE A 1 201 ? 3.968 -10.978 2.862 1.00 85.62 201 ILE A N 1
ATOM 1577 C CA . ILE A 1 201 ? 3.011 -10.784 3.958 1.00 85.62 201 ILE A CA 1
ATOM 1578 C C . ILE A 1 201 ? 3.756 -10.733 5.291 1.00 85.62 201 ILE A C 1
ATOM 1580 O O . ILE A 1 201 ? 4.524 -11.637 5.618 1.00 85.62 201 ILE A O 1
ATOM 1584 N N . GLN A 1 202 ? 3.485 -9.704 6.086 1.00 86.81 202 GLN A N 1
ATOM 1585 C CA . GLN A 1 202 ? 3.937 -9.568 7.467 1.00 86.81 202 GLN A CA 1
ATOM 1586 C C . GLN A 1 202 ? 2.738 -9.224 8.348 1.00 86.81 202 GLN A C 1
ATOM 1588 O O . GLN A 1 202 ? 1.866 -8.460 7.948 1.00 86.81 202 GLN A O 1
ATOM 1593 N N . ARG A 1 203 ? 2.661 -9.814 9.540 1.00 89.75 203 ARG A N 1
ATOM 1594 C CA . ARG A 1 203 ? 1.549 -9.600 10.472 1.00 89.75 203 ARG A CA 1
ATOM 1595 C C . ARG A 1 203 ? 2.097 -9.224 11.836 1.00 89.75 203 ARG A C 1
ATOM 1597 O O . ARG A 1 203 ? 3.083 -9.813 12.278 1.00 89.75 203 ARG A O 1
ATOM 1604 N N . GLY A 1 204 ? 1.441 -8.273 12.484 1.00 82.75 204 GLY A N 1
ATOM 1605 C CA . GLY A 1 204 ? 1.722 -7.868 13.852 1.00 82.75 204 GLY A CA 1
ATOM 1606 C C . GLY A 1 204 ? 0.432 -7.829 14.654 1.00 82.75 204 GLY A C 1
ATOM 1607 O O . GLY A 1 204 ? -0.527 -7.163 14.273 1.00 82.75 204 GLY A O 1
ATOM 1608 N N . THR A 1 205 ? 0.416 -8.541 15.771 1.00 75.19 205 THR A N 1
ATOM 1609 C CA . THR A 1 205 ? -0.627 -8.475 16.796 1.00 75.19 205 THR A CA 1
ATOM 1610 C C . THR A 1 205 ? 0.101 -8.389 18.125 1.00 75.19 205 THR A C 1
ATOM 1612 O O . THR A 1 205 ? 0.945 -9.246 18.398 1.00 75.19 205 THR A O 1
ATOM 1615 N N . LYS A 1 206 ? -0.159 -7.350 18.914 1.00 53.44 206 LYS A N 1
ATOM 1616 C CA . LYS A 1 206 ? 0.170 -7.399 20.338 1.00 53.44 206 LYS A CA 1
ATOM 1617 C C . LYS A 1 206 ? -0.947 -8.107 21.081 1.00 53.44 206 LYS A C 1
ATOM 1619 O O . LYS A 1 206 ? -2.114 -7.867 20.705 1.00 53.44 206 LYS A O 1
#

pLDDT: mean 74.43, std 24.11, range [29.86, 98.25]

Mean predicted aligned error: 17.09 Å

Radius of gyration: 27.22 Å; Cα contacts (8 Å, |Δi|>4): 207; chains: 1; bounding box: 55×63×80 Å

Foldseek 3Di:
DVVVVVCVPDVCPPVPDDPVNVVVVVVVVVVVVPPPDDDDDDDDDDDDDDDDDDDDDDDDDDDDDPDCPPPPPPPPPVVLVQLVLVQVLCVQLPWDKDQFDDFDQFPVRDTDTARIWTDDDNDTAGEHEDAPPDDLVVVLVNQVRRCRRVVQEYHYEYQDPVRQVVVVVSVCVSCDQPWHWYWYAYSVLRPDHPDDRRTDIDTHDD

Nearest PDB structures (foldseek):
  8bao-assembly1_B  TM=6.443E-01  e=4.810E-01  Dysgonamonadaceae bacterium
  8ibx-assembly1_C  TM=4.122E-01  e=2.323E-02  Bombyx mo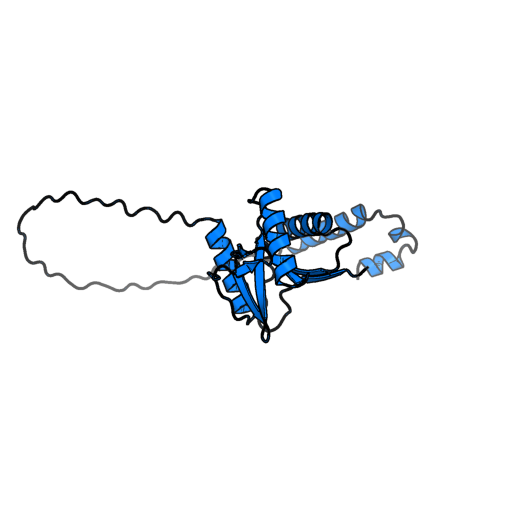ri
  5zyv-assembly1_A  TM=3.357E-01  e=3.420E-02  Homo sapiens
  5zyt-assembly2_B  TM=3.475E-01  e=3.484E-01  Homo sapiens
  2e2k-assembly1_A  TM=3.741E-01  e=6.225E-01  Helicobacter pylori 26695

Sequence (206 aa):
EEVDRLRVRSPQGLAALSPRQIADLVIRKAAHRSTSSAPVPIRMEARPRAALDRTACDEAEVGVLKGQSPVAACQEDPRQELIQRAADLLVAAGYAVERIPAPIPLPDGTPFQPDLTIREEDRLLPVEVEDLSRPPEEREARWEACYRLAGGDLRFIAPDPGTLDRVRSEVFYWLGPRPFSLRMTDLSYGRGRYGEAIWRIQRGTK